Protein AF-A0A813TMD8-F1 (afdb_monomer_lite)

pLDDT: mean 77.76, std 17.11, range [33.66, 97.56]

Organism: NCBI:txid1234261

Secondary structure (DSSP, 8-state):
-HHHHHHHHHHHHHHHHHS-GGG--SS-HHHHHHHHTT-HHHHHHHHHHHHHHHHHHHHHHHHHHHHHHHHHHHTT-S-GGGTTT---S--S--SS-----STTTTTTT-----HHHHHHHHHHHHHHHHHS-HHHHHHHHHHHHHHHHHHHHHHHHHHHHHHHHHHHHHHHHHHHHHTT-

Radius of gyration: 27.78 Å; chains: 1; bounding box: 75×39×78 Å

InterPro domains:
  IPR002293 Amino acid/polyamine transporter I [PF13520] (1-157)

Sequence (181 aa):
MVISFILYVGFCVALLGIVPYNQLNVFDPLSVATEKRGMKWLQITVHLAAIAGLTSVILINLMAQPRILYTMANDGLIPEIFAKIYEEKNDDKKDREGGKNEDEEKKRTGRRTPHVATIFTGVICAIAAGLLSLDFLSELASLETLFPYLFVHFARLASVYICQKQYDSALGNYEQAIDLY

Foldseek 3Di:
DVVVVVVVVVVVVLLCVQDPPVQCPDPDSPLVSCVSVVNVVVVVVVVVVVVVVVVVVVVVVLVPVVVVVVVCVVVVNDPCPVVPPPPPDPPDDDPDDDDDPDPVVVVVPPVPPVVVVVVVVVVVVVVCVVPDDPVVVVVVVVVVVVVVVVVVVVVVVVVVVVVVVVVVVVVVVVVVVVVVD

Structure (mmCIF, N/CA/C/O backbone):
data_AF-A0A813TMD8-F1
#
_entry.id   AF-A0A813TMD8-F1
#
loop_
_atom_site.group_PDB
_atom_site.id
_atom_site.type_symbol
_atom_site.label_atom_id
_atom_site.label_alt_id
_atom_site.label_comp_id
_atom_site.label_asym_id
_atom_site.label_entity_id
_atom_site.label_seq_id
_atom_site.pdbx_PDB_ins_code
_atom_site.Cartn_x
_atom_site.Cartn_y
_atom_site.Cartn_z
_atom_site.occupancy
_atom_site.B_iso_or_equiv
_atom_site.auth_seq_id
_atom_site.auth_comp_id
_atom_site.auth_asym_id
_atom_site.auth_atom_id
_atom_site.pdbx_PDB_model_num
ATOM 1 N N . MET A 1 1 ? 5.263 9.195 5.788 1.00 88.94 1 MET A N 1
ATOM 2 C CA . MET A 1 1 ? 6.004 8.115 6.471 1.00 88.94 1 MET A CA 1
ATOM 3 C C . MET A 1 1 ? 6.266 8.445 7.936 1.00 88.94 1 MET A C 1
ATOM 5 O O . MET A 1 1 ? 5.618 7.826 8.760 1.00 88.94 1 MET A O 1
ATOM 9 N N . VAL A 1 2 ? 7.086 9.446 8.299 1.00 96.56 2 VAL A N 1
ATOM 10 C CA . VAL A 1 2 ? 7.333 9.759 9.732 1.00 96.56 2 VAL A CA 1
ATOM 11 C C . VAL A 1 2 ? 6.056 10.174 10.478 1.00 96.56 2 VAL A C 1
ATOM 13 O O . VAL A 1 2 ? 5.752 9.628 11.530 1.00 96.56 2 VAL A O 1
ATOM 16 N N . ILE A 1 3 ? 5.258 11.081 9.904 1.00 96.38 3 ILE A N 1
ATOM 17 C CA . ILE A 1 3 ? 4.002 11.546 10.524 1.00 96.38 3 ILE A CA 1
ATOM 18 C C . ILE A 1 3 ? 3.010 10.388 10.706 1.00 96.38 3 ILE A C 1
ATOM 20 O O . ILE A 1 3 ? 2.488 10.180 11.796 1.00 96.38 3 ILE A O 1
ATOM 24 N N . SER A 1 4 ? 2.786 9.598 9.652 1.00 93.31 4 SER A N 1
ATOM 25 C CA . SER A 1 4 ? 1.905 8.425 9.697 1.00 93.31 4 SER A CA 1
ATOM 26 C C . SER A 1 4 ? 2.406 7.356 10.673 1.00 93.31 4 SER A C 1
ATOM 28 O O . SER A 1 4 ? 1.594 6.706 11.316 1.00 93.31 4 SER A O 1
ATOM 30 N N . PHE A 1 5 ? 3.725 7.203 10.827 1.00 96.81 5 PHE A N 1
ATOM 31 C CA . PHE A 1 5 ? 4.329 6.287 11.793 1.00 96.81 5 PHE A CA 1
ATOM 32 C C . PHE A 1 5 ? 4.050 6.722 13.237 1.00 96.81 5 PHE A C 1
ATOM 34 O O . PHE A 1 5 ? 3.563 5.923 14.031 1.00 96.81 5 PHE A O 1
ATOM 41 N N . ILE A 1 6 ? 4.285 7.998 13.566 1.00 97.56 6 ILE A N 1
ATOM 42 C CA . ILE A 1 6 ? 4.006 8.541 14.905 1.00 97.56 6 ILE A CA 1
ATOM 43 C C . ILE A 1 6 ? 2.514 8.417 15.238 1.00 97.56 6 ILE A C 1
ATOM 45 O O . ILE A 1 6 ? 2.163 7.970 16.329 1.00 97.56 6 ILE A O 1
ATOM 49 N N . LEU A 1 7 ? 1.634 8.764 14.291 1.00 94.62 7 LEU A N 1
ATOM 50 C CA . LEU A 1 7 ? 0.186 8.626 14.466 1.00 94.62 7 LEU A CA 1
ATOM 51 C C . LEU A 1 7 ? -0.235 7.167 14.683 1.00 94.62 7 LEU A C 1
ATOM 53 O O . LEU A 1 7 ? -1.036 6.899 15.575 1.00 94.62 7 LEU A O 1
ATOM 57 N N . TYR A 1 8 ? 0.323 6.228 13.914 1.00 93.38 8 TYR A N 1
ATOM 58 C CA . TYR A 1 8 ? 0.038 4.800 14.058 1.00 93.38 8 TYR A CA 1
ATOM 59 C C . TYR A 1 8 ? 0.461 4.266 15.432 1.00 93.38 8 TYR A C 1
ATOM 61 O O . TYR A 1 8 ? -0.334 3.627 16.117 1.00 93.38 8 TYR A O 1
ATOM 69 N N . VAL A 1 9 ? 1.676 4.588 15.886 1.00 95.94 9 VAL A N 1
ATOM 70 C CA . VAL A 1 9 ? 2.164 4.177 17.213 1.00 95.94 9 VAL A CA 1
ATOM 71 C C . VAL A 1 9 ? 1.304 4.777 18.328 1.00 95.94 9 VAL A C 1
ATOM 73 O O . VAL A 1 9 ? 0.903 4.059 19.243 1.00 95.94 9 VAL A O 1
ATOM 76 N N . GLY A 1 10 ? 0.964 6.067 18.239 1.00 95.06 10 GLY A N 1
ATOM 77 C CA . GLY A 1 10 ? 0.082 6.722 19.208 1.00 95.06 10 GLY A CA 1
ATOM 78 C C . GLY A 1 10 ? -1.307 6.078 19.274 1.00 95.06 10 GLY A C 1
ATOM 79 O O . GLY A 1 10 ? -1.835 5.852 20.363 1.00 95.06 10 GLY A O 1
ATOM 80 N N . PHE A 1 11 ? -1.873 5.716 18.121 1.00 91.50 11 PHE A N 1
ATOM 81 C CA . PHE A 1 11 ? -3.150 5.010 18.034 1.00 91.50 11 PHE A CA 1
ATOM 82 C C . PHE A 1 11 ? -3.095 3.619 18.686 1.00 91.50 11 PHE A C 1
ATOM 84 O O . PHE A 1 11 ? -3.968 3.283 19.488 1.00 91.50 11 PHE A O 1
ATOM 91 N N . CYS A 1 12 ? -2.042 2.840 18.423 1.00 90.44 12 CYS A N 1
ATOM 92 C CA . CYS A 1 12 ? -1.839 1.534 19.054 1.00 90.44 12 CYS A CA 1
ATOM 93 C C . CYS A 1 12 ? -1.735 1.644 20.581 1.00 90.44 12 CYS A C 1
ATOM 95 O O . CYS A 1 12 ? -2.381 0.882 21.294 1.00 90.44 12 CYS A O 1
ATOM 97 N N . VAL A 1 13 ? -0.984 2.620 21.103 1.00 92.69 13 VAL A N 1
ATOM 98 C CA . VAL A 1 13 ? -0.874 2.845 22.556 1.00 92.69 13 VAL A CA 1
ATOM 99 C C . VAL A 1 13 ? -2.233 3.188 23.171 1.00 92.69 13 VAL A C 1
ATOM 101 O O . VAL A 1 13 ? -2.580 2.654 24.224 1.00 92.69 13 VAL A O 1
ATOM 104 N N . ALA A 1 14 ? -3.032 4.029 22.510 1.00 88.81 14 ALA A N 1
ATOM 105 C CA . ALA A 1 14 ? -4.369 4.375 22.985 1.00 88.81 14 ALA A CA 1
ATOM 106 C C . ALA A 1 14 ? -5.308 3.156 23.032 1.00 88.81 14 ALA A C 1
ATOM 108 O O . ALA A 1 14 ? -6.029 2.980 24.014 1.00 88.81 14 ALA A O 1
ATOM 109 N N . LEU A 1 15 ? -5.276 2.295 22.009 1.00 86.81 15 LEU A N 1
ATOM 110 C CA . LEU A 1 15 ? -6.065 1.061 21.968 1.00 86.81 15 LEU A CA 1
ATOM 111 C C . LEU A 1 15 ? -5.654 0.066 23.060 1.00 86.81 15 LEU A C 1
ATOM 113 O O . LEU A 1 15 ? -6.504 -0.440 23.795 1.00 86.81 15 LEU A O 1
ATOM 117 N N . LEU A 1 16 ? -4.351 -0.175 23.201 1.00 89.00 16 LEU A N 1
ATOM 118 C CA . LEU A 1 16 ? -3.796 -1.116 24.176 1.00 89.00 16 LEU A CA 1
ATOM 119 C C . LEU A 1 16 ? -3.970 -0.639 25.621 1.00 89.00 16 LEU A C 1
ATOM 121 O O . LEU A 1 16 ? -4.113 -1.455 26.528 1.00 89.00 16 LEU A O 1
ATOM 125 N N . GLY A 1 17 ? -4.015 0.676 25.841 1.00 86.69 17 GLY A N 1
ATOM 126 C CA . GLY A 1 17 ? -4.348 1.251 27.142 1.00 86.69 17 GLY A CA 1
ATOM 127 C C . GLY A 1 17 ? -5.803 1.015 27.570 1.00 86.69 17 GLY A C 1
ATOM 128 O O . GLY A 1 17 ? -6.100 1.100 28.759 1.00 86.69 17 GLY A O 1
ATOM 129 N N . ILE A 1 18 ? -6.714 0.724 26.631 1.00 83.69 18 ILE A N 1
ATOM 130 C CA . ILE A 1 18 ? -8.155 0.562 26.896 1.00 83.69 18 ILE A CA 1
ATOM 131 C C . ILE A 1 18 ? -8.571 -0.916 26.926 1.00 83.69 18 ILE A C 1
ATOM 133 O O . ILE A 1 18 ? -9.465 -1.284 27.692 1.00 83.69 18 ILE A O 1
ATOM 137 N N . VAL A 1 19 ? -7.948 -1.783 26.122 1.00 82.25 19 VAL A N 1
ATOM 138 C CA . VAL A 1 19 ? -8.353 -3.193 25.998 1.00 82.25 19 VAL A CA 1
ATOM 139 C C . VAL A 1 19 ? -7.157 -4.133 26.155 1.00 82.25 19 VAL A C 1
ATOM 141 O O . VAL A 1 19 ? -6.176 -3.991 25.428 1.00 82.25 19 VAL A O 1
ATOM 144 N N . PRO A 1 20 ? -7.234 -5.140 27.051 1.00 81.94 20 PRO A N 1
ATOM 145 C CA . PRO A 1 20 ? -6.185 -6.146 27.177 1.00 81.94 20 PRO A CA 1
ATOM 146 C C . PRO A 1 20 ? -6.085 -7.010 25.910 1.00 81.94 20 PRO A C 1
ATOM 148 O O . PRO A 1 20 ? -7.105 -7.388 25.329 1.00 81.94 20 PRO A O 1
ATOM 151 N N . TYR A 1 21 ? -4.857 -7.390 25.543 1.00 78.81 21 TYR A N 1
ATOM 152 C CA . TYR A 1 21 ? -4.506 -8.111 24.307 1.00 78.81 21 TYR A CA 1
ATOM 153 C C . TYR A 1 21 ? -5.366 -9.353 24.008 1.00 78.81 21 TYR A C 1
ATOM 155 O O . TYR A 1 21 ? -5.667 -9.624 22.850 1.00 78.81 21 TYR A O 1
ATOM 163 N N . ASN A 1 22 ? -5.833 -10.071 25.035 1.00 80.56 22 ASN A N 1
ATOM 164 C CA . ASN A 1 22 ? -6.655 -11.278 24.867 1.00 80.56 22 ASN A CA 1
ATOM 165 C C . ASN A 1 22 ? -8.035 -11.028 24.235 1.00 80.56 22 ASN A C 1
ATOM 167 O O . ASN A 1 22 ? -8.677 -11.977 23.802 1.00 80.56 22 ASN A O 1
ATOM 171 N N . GLN A 1 23 ? -8.515 -9.782 24.200 1.00 76.81 23 GLN A N 1
ATOM 172 C CA . GLN A 1 23 ? -9.833 -9.438 23.646 1.00 76.81 23 GLN A CA 1
ATOM 173 C C . GLN A 1 23 ? -9.744 -8.634 22.342 1.00 76.81 23 GLN A C 1
ATOM 175 O O . GLN A 1 23 ? -10.764 -8.182 21.833 1.00 76.81 23 GLN A O 1
ATOM 180 N N . LEU A 1 24 ? -8.532 -8.456 21.807 1.00 76.94 24 LEU A N 1
ATOM 181 C CA . LEU A 1 24 ? -8.276 -7.717 20.570 1.00 76.94 24 LEU A CA 1
ATOM 182 C C . LEU A 1 24 ? -8.334 -8.592 19.313 1.00 76.94 24 LEU A C 1
ATOM 184 O O . LEU A 1 24 ? -8.319 -8.052 18.212 1.00 76.94 24 LEU A O 1
ATOM 188 N N . ASN A 1 25 ? -8.414 -9.919 19.464 1.00 81.88 25 ASN A N 1
ATOM 189 C CA . ASN A 1 25 ? -8.493 -10.862 18.348 1.00 81.88 25 ASN A CA 1
ATOM 190 C C . ASN A 1 25 ? -9.916 -10.942 17.767 1.00 81.88 25 ASN A C 1
ATOM 192 O O . ASN A 1 25 ? -10.569 -11.984 17.800 1.00 81.88 25 ASN A O 1
ATOM 196 N N . VAL A 1 26 ? -10.422 -9.802 17.307 1.00 83.81 26 VAL A N 1
ATOM 197 C CA . VAL A 1 26 ? -11.736 -9.645 16.682 1.00 83.81 26 VAL A CA 1
ATOM 198 C C . VAL A 1 26 ? -11.600 -8.791 15.422 1.00 83.81 26 VAL A C 1
ATOM 200 O O . VAL A 1 26 ? -10.681 -7.984 15.316 1.00 83.81 26 VAL A O 1
ATOM 203 N N . PHE A 1 27 ? -12.533 -8.937 14.477 1.00 79.06 27 PHE A N 1
ATOM 204 C CA . PHE A 1 27 ? -12.509 -8.209 13.199 1.00 79.06 27 PHE A CA 1
ATOM 205 C C . PHE A 1 27 ? -12.541 -6.677 13.343 1.00 79.06 27 PHE A C 1
ATOM 207 O O . PHE A 1 27 ? -12.055 -5.975 12.462 1.00 79.06 27 PHE A O 1
ATOM 214 N N . ASP A 1 28 ? -13.088 -6.157 14.447 1.00 85.44 28 ASP A N 1
ATOM 215 C CA . ASP A 1 28 ? -13.098 -4.727 14.762 1.00 85.44 28 ASP A CA 1
ATOM 216 C C . ASP A 1 28 ? -12.682 -4.475 16.227 1.00 85.44 28 ASP A C 1
ATOM 218 O O . ASP A 1 28 ? -13.528 -4.388 17.128 1.00 85.44 28 ASP A O 1
ATOM 222 N N . PRO A 1 29 ? -11.369 -4.353 16.496 1.00 85.50 29 PRO A N 1
ATOM 223 C CA . PRO A 1 29 ? -10.860 -4.124 17.847 1.00 85.50 29 PRO A CA 1
ATOM 224 C C . PRO A 1 29 ? -11.202 -2.729 18.384 1.00 85.50 29 PRO A C 1
ATOM 226 O O . PRO A 1 29 ? -11.219 -2.509 19.597 1.00 85.50 29 PRO A O 1
ATOM 229 N N . LEU A 1 30 ? -11.480 -1.771 17.499 1.00 85.69 30 LEU A N 1
ATOM 230 C CA . LEU A 1 30 ? -11.726 -0.389 17.877 1.00 85.69 30 LEU A CA 1
ATOM 231 C C . LEU A 1 30 ? -13.150 -0.197 18.394 1.00 85.69 30 LEU A C 1
ATOM 233 O O . LEU A 1 30 ? -13.338 0.471 19.413 1.00 85.69 30 LEU A O 1
ATOM 237 N N . SER A 1 31 ? -14.139 -0.838 17.767 1.00 84.88 31 SER A N 1
ATOM 238 C CA . SER A 1 31 ? -15.502 -0.877 18.303 1.00 84.88 31 SER A CA 1
ATOM 239 C C . SER A 1 31 ? -15.522 -1.470 19.714 1.00 84.88 31 SER A C 1
ATOM 241 O O . SER A 1 31 ? -16.017 -0.819 20.636 1.00 84.88 31 SER A O 1
ATOM 243 N N . VAL A 1 32 ? -14.870 -2.622 19.924 1.00 84.62 32 VAL A N 1
ATOM 244 C CA . VAL A 1 32 ? -14.769 -3.275 21.246 1.00 84.62 32 VAL A CA 1
ATOM 245 C C . VAL A 1 32 ? -14.078 -2.373 22.278 1.00 84.62 32 VAL A C 1
ATOM 247 O O . VAL A 1 32 ? -14.502 -2.307 23.436 1.00 84.62 32 VAL A O 1
ATOM 250 N N . ALA A 1 33 ? -13.047 -1.624 21.874 1.00 84.75 33 ALA A N 1
ATOM 251 C CA . ALA A 1 33 ? -12.377 -0.665 22.750 1.00 84.75 33 ALA A CA 1
ATOM 252 C C . ALA A 1 33 ? -13.278 0.496 23.175 1.00 84.75 33 ALA A C 1
ATOM 254 O O . ALA A 1 33 ? -13.295 0.882 24.346 1.00 84.75 33 ALA A O 1
ATOM 255 N N . THR A 1 34 ? -14.057 1.043 22.244 1.00 81.50 34 THR A N 1
ATOM 256 C CA . THR A 1 34 ? -14.973 2.151 22.543 1.00 81.50 34 THR A CA 1
ATOM 257 C C . THR A 1 34 ? -16.205 1.716 23.340 1.00 81.50 34 THR A C 1
ATOM 259 O O . THR A 1 34 ? -16.676 2.478 24.189 1.00 81.50 34 THR A O 1
ATOM 262 N N . GLU A 1 35 ? -16.682 0.483 23.143 1.00 80.69 35 GLU A N 1
ATOM 263 C CA . GLU A 1 35 ? -17.824 -0.087 23.862 1.00 80.69 35 GLU A CA 1
ATOM 264 C C . GLU A 1 35 ? -17.513 -0.302 25.346 1.00 80.69 35 GLU A C 1
ATOM 266 O O . GLU A 1 35 ? -18.294 0.113 26.203 1.00 80.69 35 GLU A O 1
ATOM 271 N N . LYS A 1 36 ? -16.318 -0.814 25.673 1.00 77.62 36 LYS A N 1
ATOM 272 C CA . LYS A 1 36 ? -15.856 -0.941 27.068 1.00 77.62 36 LYS A CA 1
ATOM 273 C C . LYS A 1 36 ? -15.794 0.383 27.825 1.00 77.62 36 LYS A C 1
ATOM 275 O O . LYS A 1 36 ? -15.879 0.395 29.050 1.00 77.62 36 LYS A O 1
ATOM 280 N N . ARG A 1 37 ? -15.639 1.496 27.106 1.00 75.00 37 ARG A N 1
ATOM 281 C CA . ARG A 1 37 ? -15.603 2.851 27.668 1.00 75.00 37 ARG A CA 1
ATOM 282 C C . ARG A 1 37 ? -16.982 3.527 27.693 1.00 75.00 37 ARG A C 1
ATOM 284 O O . ARG A 1 37 ? -17.107 4.614 28.247 1.00 75.00 37 ARG A O 1
ATOM 291 N N . GLY A 1 38 ? -18.012 2.912 27.103 1.00 74.88 38 GLY A N 1
ATOM 292 C CA . GLY A 1 38 ? -19.389 3.421 27.085 1.00 74.88 38 GLY A CA 1
ATOM 293 C C . GLY A 1 38 ? -19.640 4.612 26.148 1.00 74.88 38 GLY A C 1
ATOM 294 O O . GLY A 1 38 ? -20.692 5.243 26.226 1.00 74.88 38 GLY A O 1
ATOM 295 N N . MET A 1 39 ? -18.706 4.948 25.251 1.00 73.56 39 MET A N 1
ATOM 296 C CA . MET A 1 39 ? -18.766 6.168 24.429 1.00 73.56 39 MET A CA 1
ATOM 297 C C . MET A 1 39 ? -19.212 5.882 22.986 1.00 73.56 39 MET A C 1
ATOM 299 O O . MET A 1 39 ? -18.414 5.934 22.050 1.00 73.56 39 MET A O 1
ATOM 303 N N . LYS A 1 40 ? -20.517 5.648 22.785 1.00 76.44 40 LYS A N 1
ATOM 304 C CA . LYS A 1 40 ? -21.109 5.336 21.463 1.00 76.44 40 LYS A CA 1
ATOM 305 C C . LYS A 1 40 ? -20.897 6.420 20.393 1.00 76.44 40 LYS A C 1
ATOM 307 O O . LYS A 1 40 ? -20.795 6.108 19.212 1.00 76.44 40 LYS A O 1
ATOM 312 N N . TRP A 1 41 ? -20.798 7.693 20.783 1.00 84.00 41 TRP A N 1
ATOM 313 C CA . TRP A 1 41 ? -20.585 8.795 19.828 1.00 84.00 41 TRP A CA 1
ATOM 314 C C . TRP A 1 41 ? -19.219 8.721 19.123 1.00 84.00 41 TRP A C 1
ATOM 316 O O . TRP A 1 41 ? -19.095 9.057 17.942 1.00 84.00 41 TRP A O 1
ATOM 326 N N . LEU A 1 42 ? -18.201 8.218 19.828 1.00 82.81 42 LEU A N 1
ATOM 327 C CA . LEU A 1 42 ? -16.860 8.051 19.273 1.00 82.81 42 LEU A CA 1
ATOM 328 C C . LEU A 1 42 ? -16.832 6.918 18.237 1.00 82.81 42 LEU A C 1
ATOM 330 O O . LEU A 1 42 ? -16.243 7.081 17.172 1.00 82.81 42 LEU A O 1
ATOM 334 N N . GLN A 1 43 ? -17.538 5.817 18.509 1.00 84.44 43 GLN A N 1
ATOM 335 C CA . GLN A 1 43 ? -17.658 4.673 17.600 1.00 84.44 43 GLN A CA 1
ATOM 336 C C . GLN A 1 43 ? -18.232 5.081 16.234 1.00 84.44 43 GLN A C 1
ATOM 338 O O . GLN A 1 43 ? -17.676 4.713 15.201 1.00 84.44 43 GLN A O 1
ATOM 343 N N . ILE A 1 44 ? -19.299 5.891 16.224 1.00 87.06 44 ILE A N 1
ATOM 344 C CA . ILE A 1 44 ? -19.952 6.359 14.988 1.00 87.06 44 ILE A CA 1
ATOM 345 C C . ILE A 1 44 ? -18.999 7.232 14.165 1.00 87.06 44 ILE A C 1
ATOM 347 O O . ILE A 1 44 ? -18.844 7.018 12.963 1.00 87.06 44 ILE A O 1
ATOM 351 N N . THR A 1 45 ? -18.334 8.194 14.813 1.00 89.12 45 THR A N 1
ATOM 352 C CA . THR A 1 45 ? -17.397 9.103 14.135 1.00 89.12 45 THR A CA 1
ATOM 353 C C . THR A 1 45 ? -16.250 8.335 13.483 1.00 89.12 45 THR A C 1
ATOM 355 O O . THR A 1 45 ? -15.887 8.616 12.341 1.00 89.12 45 THR A O 1
ATOM 358 N N . VAL A 1 46 ? -15.699 7.332 14.174 1.00 88.81 46 VAL A N 1
ATOM 359 C CA . VAL A 1 46 ? -14.576 6.567 13.630 1.00 88.81 46 VAL A CA 1
ATOM 360 C C . VAL A 1 46 ? -15.005 5.593 12.533 1.00 88.81 46 VAL A C 1
ATOM 362 O O . VAL A 1 46 ? -14.299 5.480 11.537 1.00 88.81 46 VAL A O 1
ATOM 365 N N . HIS A 1 47 ? -16.172 4.953 12.638 1.00 88.62 47 HIS A N 1
ATOM 366 C CA . HIS A 1 47 ? -16.699 4.124 11.546 1.00 88.62 47 HIS A CA 1
ATOM 367 C C . HIS A 1 47 ? -16.914 4.932 10.262 1.00 88.62 47 HIS A C 1
ATOM 369 O O . HIS A 1 47 ? -16.547 4.487 9.174 1.00 88.62 47 HIS A O 1
ATOM 375 N N . LEU A 1 48 ? -17.461 6.146 10.388 1.00 92.62 48 LEU A N 1
ATOM 376 C CA . LEU A 1 48 ? -17.643 7.044 9.250 1.00 92.62 48 LEU A CA 1
ATOM 377 C C . LEU A 1 48 ? -16.294 7.428 8.623 1.00 92.62 48 LEU A C 1
ATOM 379 O O . LEU A 1 48 ? -16.150 7.409 7.400 1.00 92.62 48 LEU A O 1
ATOM 383 N N . ALA A 1 49 ? -15.294 7.717 9.459 1.00 91.75 49 ALA A N 1
ATOM 384 C CA . ALA A 1 49 ? -13.938 8.012 9.010 1.00 91.75 49 ALA A CA 1
ATOM 385 C C . ALA A 1 49 ? -13.269 6.804 8.331 1.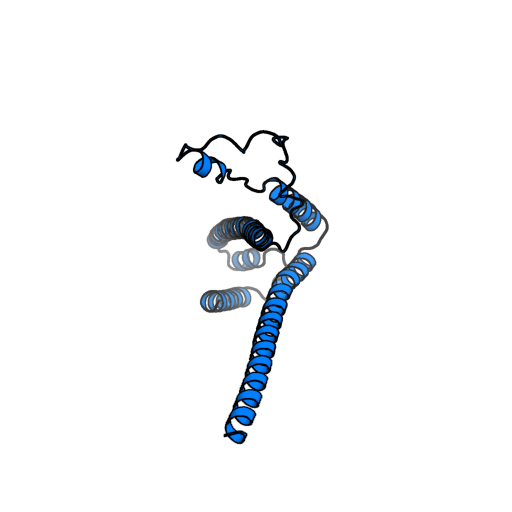00 91.75 49 ALA A C 1
ATOM 387 O O . ALA A 1 49 ? -12.599 6.976 7.314 1.00 91.75 49 ALA A O 1
ATOM 388 N N . ALA A 1 50 ? -13.477 5.590 8.848 1.00 91.56 50 ALA A N 1
ATOM 389 C CA . ALA A 1 50 ? -12.943 4.363 8.271 1.00 91.56 50 ALA A CA 1
ATOM 390 C C . ALA A 1 50 ? -13.513 4.111 6.869 1.00 91.56 50 ALA A C 1
ATOM 392 O O . ALA A 1 50 ? -12.748 3.912 5.931 1.00 91.56 50 ALA A O 1
ATOM 393 N N . ILE A 1 51 ? -14.835 4.204 6.686 1.00 94.06 51 ILE A N 1
ATOM 394 C CA . ILE A 1 51 ? -15.470 4.011 5.371 1.00 94.06 51 ILE A CA 1
ATOM 395 C C . ILE A 1 51 ? -14.998 5.079 4.376 1.00 94.06 51 ILE A C 1
ATOM 397 O O . ILE A 1 51 ? -14.634 4.749 3.244 1.00 94.06 51 ILE A O 1
ATOM 401 N N . ALA A 1 52 ? -14.949 6.349 4.791 1.00 94.94 52 ALA A N 1
ATOM 402 C CA . ALA A 1 52 ? -14.468 7.439 3.944 1.00 94.94 52 ALA A CA 1
ATOM 403 C C . ALA A 1 52 ? -12.987 7.260 3.551 1.00 94.94 52 ALA A C 1
ATOM 405 O O . ALA A 1 52 ? -12.624 7.430 2.385 1.00 94.94 52 ALA A O 1
ATOM 406 N N . GLY A 1 53 ? -12.140 6.868 4.507 1.00 94.38 53 GLY A N 1
ATOM 407 C CA . GLY A 1 53 ? -10.715 6.626 4.292 1.00 94.38 53 GLY A CA 1
ATOM 408 C C . GLY A 1 53 ? -10.453 5.431 3.379 1.00 94.38 53 GLY A C 1
ATOM 409 O O . GLY A 1 53 ? -9.737 5.566 2.389 1.00 94.38 53 GLY A O 1
ATOM 410 N N . LEU A 1 54 ? -11.078 4.285 3.658 1.00 93.06 54 LEU A N 1
ATOM 411 C CA . LEU A 1 54 ? -10.934 3.069 2.853 1.00 93.06 54 LEU A CA 1
ATOM 412 C C . LEU A 1 54 ? -11.424 3.285 1.418 1.00 93.06 54 LEU A C 1
ATOM 414 O O . LEU A 1 54 ? -10.744 2.884 0.478 1.00 93.06 54 LEU A O 1
ATOM 418 N N . THR A 1 55 ? -12.544 3.991 1.236 1.00 95.38 55 THR A N 1
ATOM 419 C CA . THR A 1 55 ? -13.054 4.338 -0.100 1.00 95.38 55 THR A CA 1
ATOM 420 C C . THR A 1 55 ? -12.030 5.162 -0.880 1.00 95.38 55 THR A C 1
ATOM 422 O O . THR A 1 55 ? -11.709 4.830 -2.019 1.00 95.38 55 THR A O 1
ATOM 425 N N . SER A 1 56 ? -11.463 6.199 -0.259 1.00 96.19 56 SER A N 1
ATOM 426 C CA . SER A 1 56 ? -10.437 7.038 -0.890 1.00 96.19 56 SER A CA 1
ATOM 427 C C . SER A 1 56 ? -9.194 6.234 -1.286 1.00 96.19 56 SER A C 1
ATOM 429 O O . SER A 1 56 ? -8.714 6.343 -2.415 1.00 96.19 56 SER A O 1
ATOM 431 N N . VAL A 1 57 ? -8.711 5.363 -0.396 1.00 92.31 57 VAL A N 1
ATOM 432 C CA . VAL A 1 57 ? -7.546 4.506 -0.662 1.00 92.31 57 VAL A CA 1
ATOM 433 C C . VAL A 1 57 ? -7.807 3.559 -1.837 1.00 92.31 57 VAL A C 1
ATOM 435 O O . VAL A 1 57 ? -6.953 3.433 -2.714 1.00 92.31 57 VAL A O 1
ATOM 438 N N . ILE A 1 58 ? -8.995 2.949 -1.915 1.00 90.38 58 ILE A N 1
ATOM 439 C CA . ILE A 1 58 ? -9.375 2.081 -3.041 1.00 90.38 58 ILE A CA 1
ATOM 440 C C . ILE A 1 58 ? -9.390 2.868 -4.358 1.00 90.38 58 ILE A C 1
ATOM 442 O O . ILE A 1 58 ? -8.842 2.392 -5.353 1.00 90.38 58 ILE A O 1
ATOM 446 N N . LEU A 1 59 ? -9.961 4.080 -4.377 1.00 89.06 59 LEU A N 1
ATOM 447 C CA . LEU A 1 59 ? -9.972 4.932 -5.574 1.00 89.06 59 LEU A CA 1
ATOM 448 C C . LEU A 1 59 ? -8.552 5.284 -6.036 1.00 89.06 59 LEU A C 1
ATOM 450 O O . LEU A 1 59 ? -8.253 5.203 -7.228 1.00 89.06 59 LEU A O 1
ATOM 454 N N . ILE A 1 60 ? -7.669 5.648 -5.104 1.00 89.12 60 ILE A N 1
ATOM 455 C CA . ILE A 1 60 ? -6.274 5.990 -5.410 1.00 89.12 60 ILE A CA 1
ATOM 456 C C . ILE A 1 60 ? -5.533 4.772 -5.976 1.00 89.12 60 ILE A C 1
ATOM 458 O O . ILE A 1 60 ? -4.861 4.892 -7.003 1.00 89.12 60 ILE A O 1
ATOM 462 N N . ASN A 1 61 ? -5.702 3.596 -5.365 1.00 86.38 61 ASN A N 1
ATOM 463 C CA . ASN A 1 61 ? -5.094 2.353 -5.845 1.00 86.38 61 ASN A CA 1
ATOM 464 C C . ASN A 1 61 ? -5.590 1.988 -7.252 1.00 86.38 61 ASN A C 1
ATOM 466 O O . ASN A 1 61 ? -4.789 1.633 -8.119 1.00 86.38 61 ASN A O 1
ATOM 470 N N . LEU A 1 62 ? -6.889 2.159 -7.515 1.00 82.56 62 LEU A N 1
ATOM 471 C CA . LEU A 1 62 ? -7.486 1.885 -8.820 1.00 82.56 62 LEU A CA 1
ATOM 472 C C . LEU A 1 62 ? -6.957 2.819 -9.920 1.00 82.56 62 LEU A C 1
ATOM 474 O O . LEU A 1 62 ? -6.776 2.392 -11.059 1.00 82.56 62 LEU A O 1
ATOM 478 N N . MET A 1 63 ? -6.688 4.086 -9.597 1.00 81.31 63 MET A N 1
ATOM 479 C CA . MET A 1 63 ? -6.113 5.041 -10.550 1.00 81.31 63 MET A CA 1
ATOM 480 C C . MET A 1 63 ? -4.614 4.813 -10.803 1.00 81.31 63 MET A C 1
ATOM 482 O O . MET A 1 63 ? -4.127 5.125 -11.891 1.00 81.31 63 MET A O 1
ATOM 486 N N . ALA A 1 64 ? -3.875 4.277 -9.828 1.00 84.44 64 ALA A N 1
ATOM 487 C CA . ALA A 1 64 ? -2.428 4.082 -9.927 1.00 84.44 64 ALA A CA 1
ATOM 488 C C . ALA A 1 64 ? -2.036 2.915 -10.852 1.00 84.44 64 ALA A C 1
ATOM 490 O O . ALA A 1 64 ? -1.149 3.072 -11.695 1.00 84.44 64 ALA A O 1
ATOM 491 N N . GLN A 1 65 ? -2.723 1.773 -10.741 1.00 82.12 65 GLN A N 1
ATOM 492 C CA . GLN A 1 65 ? -2.431 0.550 -11.506 1.00 82.12 65 GLN A CA 1
ATOM 493 C C . GLN A 1 65 ? -2.366 0.751 -13.040 1.00 82.12 65 GLN A C 1
ATOM 495 O O . GLN A 1 65 ? -1.350 0.395 -13.644 1.00 82.12 65 GLN A O 1
ATOM 500 N N . PRO A 1 66 ? -3.367 1.360 -13.711 1.00 74.06 66 PRO A N 1
ATOM 501 C CA . PRO A 1 66 ? -3.340 1.525 -15.166 1.00 74.06 66 PRO A CA 1
ATOM 502 C C . PRO A 1 66 ? -2.310 2.556 -15.640 1.00 74.06 66 PRO A C 1
ATOM 504 O O . PRO A 1 66 ? -1.836 2.466 -16.771 1.00 74.06 66 PRO A O 1
ATOM 507 N N . ARG A 1 67 ? -1.940 3.531 -14.796 1.00 79.19 67 ARG A N 1
ATOM 508 C CA . ARG A 1 67 ? -0.950 4.555 -15.155 1.00 79.19 67 ARG A CA 1
ATOM 509 C C . ARG A 1 67 ? 0.433 3.940 -15.343 1.00 79.19 67 ARG A C 1
ATOM 511 O O . ARG A 1 67 ? 1.103 4.270 -16.315 1.00 79.19 67 ARG A O 1
ATOM 518 N N . ILE A 1 68 ? 0.820 3.041 -14.439 1.00 78.94 68 ILE A N 1
ATOM 519 C CA . ILE A 1 68 ? 2.113 2.348 -14.480 1.00 78.94 68 ILE A CA 1
ATOM 520 C C . ILE A 1 68 ? 2.175 1.416 -15.696 1.00 78.94 68 ILE A C 1
ATOM 522 O O . ILE A 1 68 ? 3.156 1.434 -16.435 1.00 78.94 68 ILE A O 1
ATOM 526 N N . LEU A 1 69 ? 1.100 0.665 -15.957 1.00 73.62 69 LEU A N 1
ATOM 527 C CA . LEU A 1 69 ? 1.011 -0.217 -17.122 1.00 73.62 69 LEU A CA 1
ATOM 528 C C . LEU A 1 69 ? 1.116 0.562 -18.441 1.00 73.62 69 LEU A C 1
ATOM 530 O O . LEU A 1 69 ? 1.794 0.122 -19.363 1.00 73.62 69 LEU A O 1
ATOM 534 N N . TYR A 1 70 ? 0.480 1.734 -18.523 1.00 73.06 70 TYR A N 1
ATOM 535 C CA . TYR A 1 70 ? 0.554 2.597 -19.700 1.00 73.06 70 TYR A CA 1
ATOM 536 C C . TYR A 1 70 ? 1.965 3.149 -19.926 1.00 73.06 70 TYR A C 1
ATOM 538 O O . TYR A 1 70 ? 2.448 3.129 -21.054 1.00 73.06 70 TYR A O 1
ATOM 546 N N . THR A 1 71 ? 2.647 3.604 -18.869 1.00 75.69 71 THR A N 1
ATOM 547 C CA . THR A 1 71 ? 4.040 4.057 -18.997 1.00 75.69 71 THR A CA 1
ATOM 548 C C . THR A 1 71 ? 4.964 2.907 -19.395 1.00 75.69 71 THR A C 1
ATOM 550 O O . THR A 1 71 ? 5.756 3.076 -20.308 1.00 75.69 71 THR A O 1
ATOM 553 N N . MET A 1 72 ? 4.779 1.706 -18.831 1.00 73.44 72 MET A N 1
ATOM 554 C CA . MET A 1 72 ? 5.548 0.510 -19.210 1.00 73.44 72 MET A CA 1
ATOM 555 C C . MET A 1 72 ? 5.279 0.049 -20.653 1.00 73.44 72 MET A C 1
ATOM 557 O O . MET A 1 72 ? 6.188 -0.436 -21.324 1.00 73.44 72 MET A O 1
ATOM 561 N N . ALA A 1 73 ? 4.046 0.203 -21.144 1.00 68.94 73 ALA A N 1
ATOM 562 C CA . ALA A 1 73 ? 3.697 -0.072 -22.538 1.00 68.94 73 ALA A CA 1
ATOM 563 C C . ALA A 1 73 ? 4.319 0.958 -23.494 1.00 68.94 73 ALA A C 1
ATOM 565 O O . ALA A 1 73 ? 4.790 0.594 -24.566 1.00 68.94 73 ALA A O 1
ATOM 566 N N . ASN A 1 74 ? 4.364 2.232 -23.095 1.00 68.38 74 ASN A N 1
ATOM 567 C CA . ASN A 1 74 ? 4.998 3.296 -23.873 1.00 68.38 74 ASN A CA 1
ATOM 568 C C . ASN A 1 74 ? 6.536 3.197 -23.875 1.00 68.38 74 ASN A C 1
ATOM 570 O O . ASN A 1 74 ? 7.168 3.633 -24.832 1.00 68.38 74 ASN A O 1
ATOM 574 N N . ASP A 1 75 ? 7.122 2.581 -22.845 1.00 75.56 75 ASP A N 1
ATOM 575 C CA . ASP A 1 75 ? 8.550 2.245 -22.774 1.00 75.56 75 ASP A CA 1
ATOM 576 C C . ASP A 1 75 ? 8.910 0.990 -23.608 1.00 75.56 75 ASP A C 1
ATOM 578 O O . ASP A 1 75 ? 10.070 0.582 -23.649 1.00 75.56 75 ASP A O 1
ATOM 582 N N . GLY A 1 76 ? 7.933 0.363 -24.285 1.00 68.81 76 GLY A N 1
ATOM 583 C CA . GLY A 1 76 ? 8.140 -0.775 -25.192 1.00 68.81 76 GLY A CA 1
ATOM 584 C C . GLY A 1 76 ? 8.392 -2.124 -24.504 1.00 68.81 76 GLY A C 1
ATOM 585 O O . GLY A 1 76 ? 8.780 -3.085 -25.165 1.00 68.81 76 GLY A O 1
ATOM 586 N N . LEU A 1 77 ? 8.177 -2.220 -23.184 1.00 62.41 77 LEU A N 1
ATOM 587 C CA . LEU A 1 77 ? 8.501 -3.403 -22.370 1.00 62.41 77 LEU A CA 1
ATOM 588 C C . LEU A 1 77 ? 7.437 -4.517 -22.436 1.00 62.41 77 LEU A C 1
ATOM 590 O O . LEU A 1 77 ? 7.700 -5.660 -22.065 1.00 62.41 77 LEU A O 1
ATOM 594 N N . ILE A 1 78 ? 6.226 -4.185 -22.886 1.00 64.69 78 ILE A N 1
ATOM 595 C CA . ILE A 1 78 ? 5.080 -5.092 -23.010 1.00 64.69 78 ILE A CA 1
ATOM 596 C C . ILE A 1 78 ? 4.727 -5.148 -24.504 1.00 64.69 78 ILE A C 1
ATOM 598 O O . ILE A 1 78 ? 4.538 -4.084 -25.093 1.00 64.69 78 ILE A O 1
ATOM 602 N N . PRO A 1 79 ? 4.669 -6.334 -25.146 1.00 50.56 79 PRO A N 1
ATOM 603 C CA . PRO A 1 79 ? 4.520 -6.437 -26.596 1.00 50.56 79 PRO A CA 1
ATOM 604 C C . PRO A 1 79 ? 3.267 -5.702 -27.096 1.00 50.56 79 PRO A C 1
ATOM 606 O O . PRO A 1 79 ? 2.191 -5.829 -26.508 1.00 50.56 79 PRO A O 1
ATOM 609 N N . GLU A 1 80 ? 3.402 -4.985 -28.218 1.00 51.97 80 GLU A N 1
ATOM 610 C CA . GLU A 1 80 ? 2.381 -4.194 -28.941 1.00 51.97 80 GLU A CA 1
ATOM 611 C C . GLU A 1 80 ? 1.129 -4.982 -29.400 1.00 51.97 80 GLU A C 1
ATOM 613 O O . GLU A 1 80 ? 0.339 -4.516 -30.221 1.00 51.97 80 GLU A O 1
ATOM 618 N N . ILE A 1 81 ? 0.875 -6.176 -28.870 1.00 53.53 81 ILE A N 1
ATOM 619 C CA . ILE A 1 81 ? -0.261 -7.028 -29.246 1.00 53.53 81 ILE A CA 1
ATOM 620 C C . ILE A 1 81 ? -1.606 -6.362 -28.872 1.00 53.53 81 ILE A C 1
ATOM 622 O O . ILE A 1 81 ? -2.637 -6.690 -29.449 1.00 53.53 81 ILE A O 1
ATOM 626 N N . PHE A 1 82 ? -1.604 -5.343 -28.001 1.00 46.72 82 PHE A N 1
ATOM 627 C CA . PHE A 1 82 ? -2.765 -4.469 -27.762 1.00 46.72 82 PHE A CA 1
ATOM 628 C C . PHE A 1 82 ? -2.756 -3.141 -28.544 1.00 46.72 82 PHE A C 1
ATOM 630 O O . PHE A 1 82 ? -3.790 -2.474 -28.597 1.00 46.72 82 PHE A O 1
ATOM 637 N N . ALA A 1 83 ? -1.649 -2.754 -29.192 1.00 47.19 83 ALA A N 1
ATOM 638 C CA . ALA A 1 83 ? -1.656 -1.656 -30.167 1.00 47.19 83 ALA A CA 1
ATOM 639 C C . ALA A 1 83 ? -2.324 -2.101 -31.483 1.00 47.19 83 ALA A C 1
ATOM 641 O O . ALA A 1 83 ? -2.975 -1.305 -32.161 1.00 47.19 83 ALA A O 1
ATOM 642 N N . LYS A 1 84 ? -2.262 -3.404 -31.789 1.00 46.12 84 LYS A N 1
ATOM 643 C CA . LYS A 1 84 ? -2.813 -4.020 -33.002 1.00 46.12 84 LYS A CA 1
ATOM 644 C C . LYS A 1 84 ? -4.237 -4.585 -32.841 1.00 46.12 84 LYS A C 1
ATOM 646 O O . LYS A 1 84 ? -4.534 -5.674 -33.313 1.00 46.12 84 LYS A O 1
ATOM 651 N N . ILE A 1 85 ? -5.148 -3.853 -32.189 1.00 46.62 85 ILE A N 1
ATOM 652 C CA . ILE A 1 85 ? -6.609 -4.122 -32.286 1.00 46.62 85 ILE A CA 1
ATOM 653 C C . ILE A 1 85 ? -7.338 -3.011 -33.076 1.00 46.62 85 ILE A C 1
ATOM 655 O O . ILE A 1 85 ? -8.543 -3.061 -33.279 1.00 46.62 85 ILE A O 1
ATOM 659 N N . TYR A 1 86 ? -6.601 -2.035 -33.618 1.00 46.28 86 TYR A N 1
ATOM 660 C CA . TYR A 1 86 ? -7.113 -1.104 -34.632 1.00 46.28 86 TYR A CA 1
ATOM 661 C C . TYR A 1 86 ? -6.201 -1.067 -35.864 1.00 46.28 86 TYR A C 1
ATOM 663 O O . TYR A 1 86 ? -5.856 0.001 -36.355 1.00 46.28 86 TYR A O 1
ATOM 671 N N . GLU A 1 87 ? -5.856 -2.231 -36.415 1.00 46.81 87 GLU A N 1
ATOM 672 C CA . GLU A 1 87 ? -5.736 -2.317 -37.877 1.00 46.81 87 GLU A CA 1
ATOM 673 C C . GLU A 1 87 ? -7.156 -2.453 -38.442 1.00 46.81 87 GLU A C 1
ATOM 675 O O . GLU A 1 87 ? -7.576 -3.496 -38.939 1.00 46.81 87 GLU A O 1
ATOM 680 N N . GLU A 1 88 ? -7.944 -1.381 -38.336 1.00 51.28 88 GLU A N 1
ATOM 681 C CA . GLU A 1 88 ? -9.062 -1.229 -39.256 1.00 51.28 88 GLU A CA 1
ATOM 682 C C . GLU A 1 88 ? -8.475 -0.720 -40.568 1.00 51.28 88 GLU A C 1
ATOM 684 O O . GLU A 1 88 ? -8.261 0.481 -40.749 1.00 51.28 88 GLU A O 1
ATOM 689 N N . LYS A 1 89 ? -8.132 -1.698 -41.420 1.00 48.34 89 LYS A N 1
ATOM 690 C CA . LYS A 1 89 ? -8.012 -1.610 -42.881 1.00 48.34 89 LYS A CA 1
ATOM 691 C C . LYS A 1 89 ? -8.007 -0.175 -43.405 1.00 48.34 89 LYS A C 1
ATOM 693 O O . LYS A 1 89 ? -9.051 0.340 -43.784 1.00 48.34 89 LYS A O 1
ATOM 698 N N . ASN A 1 90 ? -6.843 0.450 -43.479 1.00 45.56 90 ASN A N 1
ATOM 699 C CA . ASN A 1 90 ? -6.644 1.609 -44.348 1.00 45.56 90 ASN A CA 1
ATOM 700 C C . ASN A 1 90 ? -5.227 1.547 -44.914 1.00 45.56 90 ASN A C 1
ATOM 702 O O . ASN A 1 90 ? -4.426 2.458 -44.748 1.00 45.56 90 ASN A O 1
ATOM 706 N N . ASP A 1 91 ? -4.947 0.424 -45.567 1.00 55.88 91 ASP A N 1
ATOM 707 C CA . ASP A 1 91 ? -3.671 0.090 -46.197 1.00 55.88 91 ASP A CA 1
ATOM 708 C C . ASP A 1 91 ? -3.559 0.646 -47.632 1.00 55.88 91 ASP A C 1
ATOM 710 O O . ASP A 1 91 ? -2.904 0.047 -48.469 1.00 55.88 91 ASP A O 1
ATOM 714 N N . ASP A 1 92 ? -4.221 1.766 -47.966 1.00 52.19 92 ASP A N 1
ATOM 715 C CA . ASP A 1 92 ? -4.224 2.236 -49.369 1.00 52.19 92 ASP A CA 1
ATOM 716 C C . ASP A 1 92 ? -4.291 3.755 -49.615 1.00 52.19 92 ASP A C 1
ATOM 718 O O . ASP A 1 92 ? -4.263 4.190 -50.766 1.00 52.19 92 ASP A O 1
ATOM 722 N N . LYS A 1 93 ? -4.362 4.621 -48.595 1.00 47.72 93 LYS A N 1
ATOM 723 C CA . LYS A 1 93 ? -4.401 6.080 -48.842 1.00 47.72 93 LYS A CA 1
ATOM 724 C C . LYS A 1 93 ? -3.745 6.903 -47.739 1.00 47.72 93 LYS A C 1
ATOM 726 O O . LYS A 1 93 ? -4.439 7.506 -46.925 1.00 47.72 93 LYS A O 1
ATOM 731 N N . LYS A 1 94 ? -2.415 7.018 -47.742 1.00 44.75 94 LYS A N 1
ATOM 732 C CA . LYS A 1 94 ? -1.757 8.140 -47.043 1.00 44.75 94 LYS A CA 1
ATOM 733 C C . LYS A 1 94 ? -0.500 8.677 -47.737 1.00 44.75 94 LYS A C 1
ATOM 735 O O . LYS A 1 94 ? 0.414 9.129 -47.066 1.00 44.75 94 LYS A O 1
ATOM 740 N N . ASP A 1 95 ? -0.512 8.733 -49.071 1.00 49.16 95 ASP A N 1
ATOM 741 C CA . ASP A 1 95 ? 0.563 9.387 -49.846 1.00 49.16 95 ASP A CA 1
ATOM 742 C C . ASP A 1 95 ? 0.149 10.724 -50.472 1.00 49.16 95 ASP A C 1
ATOM 744 O O . ASP A 1 95 ? 0.952 11.406 -51.106 1.00 49.16 95 ASP A O 1
ATOM 748 N N . ARG A 1 96 ? -1.110 11.140 -50.322 1.00 58.12 96 ARG A N 1
ATOM 749 C CA . ARG A 1 96 ? -1.583 12.420 -50.855 1.00 58.12 96 ARG A CA 1
ATOM 750 C C . ARG A 1 96 ? -2.630 13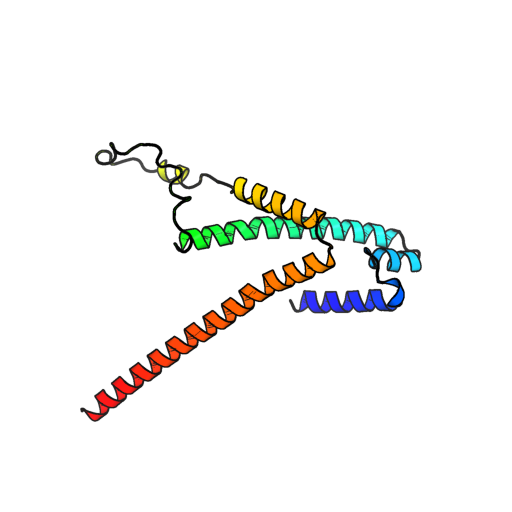.007 -49.937 1.00 58.12 96 ARG A C 1
ATOM 752 O O . ARG A 1 96 ? -3.799 12.709 -50.104 1.00 58.12 96 ARG A O 1
ATOM 759 N N . GLU A 1 97 ? -2.195 13.806 -48.975 1.00 45.78 97 GLU A N 1
ATOM 760 C CA . GLU A 1 97 ? -2.862 15.055 -48.597 1.00 45.78 97 GLU A CA 1
ATOM 761 C C . GLU A 1 97 ? -2.073 15.699 -47.459 1.00 45.78 97 GLU A C 1
ATOM 763 O O . GLU A 1 97 ? -2.125 15.294 -46.299 1.00 45.78 97 GLU A O 1
ATOM 768 N N . GLY A 1 98 ? -1.287 16.705 -47.837 1.00 42.91 98 GLY A N 1
ATOM 769 C CA . GLY A 1 98 ? -0.838 17.722 -46.908 1.00 42.91 98 GLY A CA 1
ATOM 770 C C . GLY A 1 98 ? -1.994 18.664 -46.579 1.00 42.91 98 GLY A C 1
ATOM 771 O O . GLY A 1 98 ? -2.792 19.010 -47.447 1.00 42.91 98 GLY A O 1
ATOM 772 N N . GLY A 1 99 ? -2.018 19.118 -45.328 1.00 38.75 99 GLY A N 1
ATOM 773 C CA . GLY A 1 99 ? -2.802 20.266 -44.888 1.00 38.75 99 GLY A CA 1
ATOM 774 C C . GLY A 1 99 ? -4.165 19.938 -44.283 1.00 38.75 99 GLY A C 1
ATOM 775 O O . GLY A 1 99 ? -5.181 20.031 -44.961 1.00 38.75 99 GLY A O 1
ATOM 776 N N . LYS A 1 100 ? -4.191 19.729 -42.962 1.00 33.66 100 LYS A N 1
ATOM 777 C CA . LYS A 1 100 ? -5.006 20.543 -42.046 1.00 33.66 100 LYS A CA 1
ATOM 778 C C . LYS A 1 100 ? -4.622 20.277 -40.595 1.00 33.66 100 LYS A C 1
ATOM 780 O O . LYS A 1 100 ? -4.762 19.179 -40.068 1.00 33.66 100 LYS A O 1
ATOM 785 N N . ASN A 1 101 ? -4.113 21.346 -39.998 1.00 48.88 101 ASN A N 1
ATOM 786 C CA . ASN A 1 101 ? -3.928 21.520 -38.573 1.00 48.88 101 ASN A CA 1
ATOM 787 C C . ASN A 1 101 ? -5.284 21.409 -37.850 1.00 48.88 101 ASN A C 1
ATOM 789 O O . ASN A 1 101 ? -6.319 21.725 -38.432 1.00 48.88 101 ASN A O 1
ATOM 793 N N . GLU A 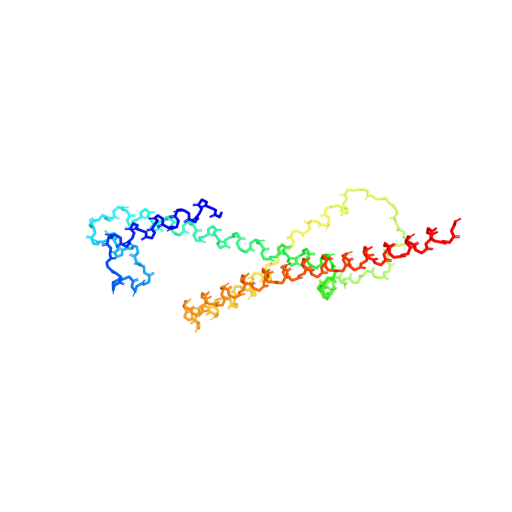1 102 ? -5.210 21.006 -36.581 1.00 46.75 102 GLU A N 1
ATOM 794 C CA . GLU A 1 102 ? -6.241 21.053 -35.523 1.00 46.75 102 GLU A CA 1
ATOM 795 C C . GLU A 1 102 ? -7.103 19.795 -35.284 1.00 46.75 102 GLU A C 1
ATOM 797 O O . GLU A 1 102 ? -7.462 19.543 -34.133 1.00 46.75 102 GLU A O 1
ATOM 802 N N . ASP A 1 103 ? -7.328 18.909 -36.263 1.00 39.94 103 ASP A N 1
ATOM 803 C CA . ASP A 1 103 ? -8.181 17.719 -36.037 1.00 39.94 103 ASP A CA 1
ATOM 804 C C . ASP A 1 103 ? -7.419 16.430 -35.645 1.00 39.94 103 ASP A C 1
ATOM 806 O O . ASP A 1 103 ? -7.994 15.525 -35.028 1.00 39.94 103 ASP A O 1
ATOM 810 N N . GLU A 1 104 ? -6.109 16.332 -35.915 1.00 43.59 104 GLU A N 1
ATOM 811 C CA . GLU A 1 104 ? -5.287 15.175 -35.497 1.00 43.59 104 GLU A CA 1
ATOM 812 C C . GLU A 1 104 ? -4.887 15.221 -34.006 1.00 43.59 104 GLU A C 1
ATOM 814 O O . GLU A 1 104 ? -4.669 14.173 -33.390 1.00 43.59 104 GLU A O 1
ATOM 819 N N . GLU A 1 105 ? -4.888 16.397 -33.371 1.00 43.28 105 GLU A N 1
ATOM 820 C CA . GLU A 1 105 ? -4.620 16.532 -31.930 1.00 43.28 105 GLU A CA 1
ATOM 821 C C . GLU A 1 105 ? -5.810 16.047 -31.077 1.00 43.28 105 GLU A C 1
ATOM 823 O O . GLU A 1 105 ? -5.642 15.479 -29.993 1.00 43.28 105 GLU A O 1
ATOM 828 N N . LYS A 1 106 ? -7.032 16.137 -31.623 1.00 39.69 106 LYS A N 1
ATOM 829 C CA . LYS A 1 106 ? -8.269 15.687 -30.965 1.00 39.69 106 LYS A CA 1
ATOM 830 C C . LYS A 1 106 ? -8.504 14.172 -31.054 1.00 39.69 106 LYS A C 1
ATOM 832 O O . LYS A 1 106 ? -9.330 13.635 -30.317 1.00 39.69 106 LYS A O 1
ATOM 837 N N . LYS A 1 107 ? -7.763 13.451 -31.907 1.00 38.66 107 LYS A N 1
ATOM 838 C CA . LYS A 1 107 ? -7.878 11.985 -32.061 1.00 38.66 107 LYS A CA 1
ATOM 839 C C . LYS A 1 107 ? -6.903 11.187 -31.182 1.00 38.66 107 LYS A C 1
ATOM 841 O O . LYS A 1 107 ? -7.119 9.995 -30.978 1.00 38.66 107 LYS A O 1
ATOM 846 N N . ARG A 1 108 ? -5.884 11.832 -30.591 1.00 45.28 108 ARG A N 1
ATOM 847 C CA . ARG A 1 108 ? -4.959 11.215 -29.610 1.00 45.28 108 ARG A CA 1
ATOM 848 C C . ARG A 1 108 ? -5.444 11.256 -28.159 1.00 45.28 108 ARG A C 1
ATOM 850 O O . ARG A 1 108 ? -4.854 10.617 -27.297 1.00 45.28 108 ARG A O 1
ATOM 857 N N . THR A 1 109 ? -6.543 11.953 -27.885 1.00 44.41 109 THR A N 1
ATOM 858 C CA . THR A 1 109 ? -7.176 12.050 -26.559 1.00 44.41 109 THR A CA 1
ATOM 859 C C . THR A 1 109 ? -8.504 11.296 -26.504 1.00 44.41 109 THR A C 1
ATOM 861 O O . THR A 1 109 ? -9.439 11.669 -25.795 1.00 44.41 109 THR A O 1
ATOM 864 N N . GLY A 1 110 ? -8.588 10.164 -27.209 1.00 43.34 110 GLY A N 1
ATOM 865 C CA . GLY A 1 110 ? -9.564 9.136 -26.875 1.00 43.34 110 GLY A CA 1
ATOM 866 C C . GLY A 1 110 ? -9.219 8.617 -25.488 1.00 43.34 110 GLY A C 1
ATOM 867 O O . GLY A 1 110 ? -8.325 7.787 -25.352 1.00 43.34 110 GLY A O 1
ATOM 868 N N . ARG A 1 111 ? -9.881 9.156 -24.461 1.00 43.88 111 ARG A N 1
ATOM 869 C CA . ARG A 1 111 ? -9.787 8.752 -23.055 1.00 43.88 111 ARG A CA 1
ATOM 870 C C . ARG A 1 111 ? -10.273 7.302 -22.951 1.00 43.88 111 ARG A C 1
ATOM 872 O O . ARG A 1 111 ? -11.382 7.040 -22.506 1.00 43.88 111 ARG A O 1
ATOM 879 N N . ARG A 1 112 ? -9.475 6.353 -23.441 1.00 50.03 112 ARG A N 1
ATOM 880 C CA . ARG A 1 112 ? -9.704 4.921 -23.298 1.00 50.03 112 ARG A CA 1
ATOM 881 C C . ARG A 1 112 ? -9.310 4.580 -21.880 1.00 50.03 112 ARG A C 1
ATOM 883 O O . ARG A 1 112 ? -8.239 4.047 -21.623 1.00 50.03 112 ARG A O 1
ATOM 890 N N . THR A 1 113 ? -10.169 4.984 -20.949 1.00 51.50 113 THR A N 1
ATOM 891 C CA . THR A 1 113 ? -10.198 4.409 -19.615 1.00 51.50 113 THR A CA 1
ATOM 892 C C . THR A 1 113 ? -10.212 2.899 -19.824 1.00 51.50 113 THR A C 1
ATOM 894 O O . THR A 1 113 ? -11.093 2.393 -20.526 1.00 51.50 113 THR A O 1
ATOM 897 N N . PRO A 1 114 ? -9.203 2.168 -19.332 1.00 62.66 114 PRO A N 1
ATOM 898 C CA . PRO A 1 114 ? -9.112 0.734 -19.540 1.00 62.66 114 PRO A CA 1
ATOM 899 C C . PRO A 1 114 ? -10.152 0.040 -18.648 1.00 62.66 114 PRO A C 1
ATOM 901 O O . PRO A 1 114 ? -9.816 -0.662 -17.702 1.00 62.66 114 PRO A O 1
ATOM 904 N N . HIS A 1 115 ? -11.441 0.241 -18.944 1.00 63.69 115 HIS A N 1
ATOM 905 C CA . HIS A 1 115 ? -12.564 -0.364 -18.230 1.00 63.69 115 HIS A CA 1
ATOM 906 C C . HIS A 1 115 ? -12.488 -1.889 -18.286 1.00 63.69 115 HIS A C 1
ATOM 908 O O . HIS A 1 115 ? -12.840 -2.550 -17.316 1.00 63.69 115 HIS A O 1
ATOM 914 N N . VAL A 1 116 ? -11.952 -2.445 -19.378 1.00 65.25 116 VAL A N 1
ATOM 915 C CA . VAL A 1 116 ? -11.704 -3.885 -19.511 1.00 65.25 116 VAL A CA 1
ATOM 916 C C . VAL A 1 116 ? -10.670 -4.366 -18.485 1.00 65.25 116 VAL A C 1
ATOM 918 O O . VAL A 1 116 ? -10.894 -5.388 -17.843 1.00 65.25 116 VAL A O 1
ATOM 921 N N . ALA A 1 117 ? -9.590 -3.607 -18.254 1.00 66.31 117 ALA A N 1
ATOM 922 C CA . ALA A 1 117 ? -8.590 -3.950 -17.239 1.00 66.31 117 ALA A CA 1
ATOM 923 C C . ALA A 1 117 ? -9.167 -3.835 -15.819 1.00 66.31 117 ALA A C 1
ATOM 925 O O . ALA A 1 117 ? -8.948 -4.711 -14.990 1.00 66.31 117 ALA A O 1
ATOM 926 N N . THR A 1 118 ? -9.971 -2.800 -15.553 1.00 72.75 118 THR A N 1
ATOM 927 C CA . THR A 1 118 ? -10.644 -2.623 -14.258 1.00 72.75 118 THR A CA 1
ATOM 928 C C . THR A 1 118 ? -11.632 -3.748 -13.951 1.00 72.75 118 THR A C 1
ATOM 930 O O . THR A 1 118 ? -11.651 -4.244 -12.828 1.00 72.75 118 THR A O 1
ATOM 933 N N . ILE A 1 119 ? -12.438 -4.170 -14.931 1.00 79.75 119 ILE A N 1
ATOM 934 C CA . ILE A 1 119 ? -13.396 -5.269 -14.753 1.00 79.75 119 ILE A CA 1
ATOM 935 C C . ILE A 1 119 ? -12.651 -6.582 -14.511 1.00 79.75 119 ILE A C 1
ATOM 937 O O . ILE A 1 119 ? -13.009 -7.316 -13.596 1.00 79.75 119 ILE A O 1
ATOM 941 N N . PHE A 1 120 ? -11.591 -6.859 -15.273 1.00 82.06 120 PHE A N 1
ATOM 942 C CA . PHE A 1 120 ? -10.810 -8.084 -15.110 1.00 82.06 120 PHE A CA 1
ATOM 943 C C . PHE A 1 120 ? -10.155 -8.170 -13.722 1.00 82.06 120 PHE A C 1
ATOM 945 O O . PHE A 1 120 ? -10.357 -9.153 -13.008 1.00 82.06 120 PHE A O 1
ATOM 952 N N . THR A 1 121 ? -9.462 -7.112 -13.288 1.00 77.56 121 THR A N 1
ATOM 953 C CA . THR A 1 121 ? -8.873 -7.040 -11.940 1.00 77.56 121 THR A CA 1
ATOM 954 C C . THR A 1 121 ? -9.946 -7.096 -10.851 1.00 77.56 121 THR A C 1
ATOM 956 O O . THR A 1 121 ? -9.754 -7.762 -9.837 1.00 77.56 121 THR A O 1
ATOM 959 N N . GLY A 1 122 ? -11.100 -6.454 -11.059 1.00 82.56 122 GLY A N 1
ATOM 960 C CA . GLY A 1 122 ? -12.223 -6.480 -10.121 1.00 82.56 122 GLY A CA 1
ATOM 961 C C . GLY A 1 122 ? -12.832 -7.873 -9.945 1.00 82.56 122 GLY A C 1
ATOM 962 O O . GLY A 1 122 ? -13.090 -8.279 -8.816 1.00 82.56 122 GLY A O 1
ATOM 963 N N . VAL A 1 123 ? -13.007 -8.631 -11.033 1.00 87.44 123 VAL A N 1
ATOM 964 C CA . VAL A 1 123 ? -13.505 -10.017 -10.988 1.00 87.44 123 VAL A CA 1
ATOM 965 C C . VAL A 1 123 ? -12.513 -10.924 -10.265 1.00 87.44 123 VAL A C 1
ATOM 967 O O . VAL A 1 123 ? -12.916 -11.682 -9.385 1.00 87.44 123 VAL A O 1
ATOM 970 N N . ILE A 1 124 ? -11.217 -10.810 -10.570 1.00 86.19 124 ILE A N 1
ATOM 971 C CA . ILE A 1 124 ? -10.173 -11.573 -9.871 1.00 86.19 124 ILE A CA 1
ATOM 972 C C . ILE A 1 124 ? -10.167 -11.232 -8.378 1.00 86.19 124 ILE A C 1
ATOM 974 O O . ILE A 1 124 ? -10.140 -12.135 -7.547 1.00 86.19 124 ILE A O 1
ATOM 978 N N . CYS A 1 125 ? -10.251 -9.945 -8.032 1.00 84.31 125 CYS A N 1
ATOM 979 C CA . CYS A 1 125 ? -10.282 -9.483 -6.648 1.00 84.31 125 CYS A CA 1
ATOM 980 C C . CYS A 1 125 ? -11.526 -9.989 -5.900 1.00 84.31 125 CYS A C 1
ATOM 982 O O . CYS A 1 125 ? -11.410 -10.453 -4.771 1.00 84.31 125 CYS A O 1
ATOM 984 N N . ALA A 1 126 ? -12.703 -9.982 -6.535 1.00 87.88 126 ALA A N 1
ATOM 985 C CA . ALA A 1 126 ? -13.936 -10.500 -5.943 1.00 87.88 126 ALA A CA 1
ATOM 986 C C . ALA A 1 126 ? -13.867 -12.014 -5.679 1.00 87.88 126 ALA A C 1
ATOM 988 O O . ALA A 1 126 ? -14.289 -12.476 -4.620 1.00 87.88 126 ALA A O 1
ATOM 989 N N . ILE A 1 127 ? -13.297 -12.781 -6.614 1.00 90.06 127 ILE A N 1
ATOM 990 C CA . ILE A 1 127 ? -13.078 -14.224 -6.443 1.00 90.06 127 ILE A CA 1
ATOM 991 C C . ILE A 1 127 ? -12.069 -14.476 -5.316 1.00 90.06 127 ILE A C 1
ATOM 993 O O . ILE A 1 127 ? -12.324 -15.297 -4.437 1.00 90.06 127 ILE A O 1
ATOM 997 N N . ALA A 1 128 ? -10.951 -13.746 -5.307 1.00 84.94 128 ALA A N 1
ATOM 998 C CA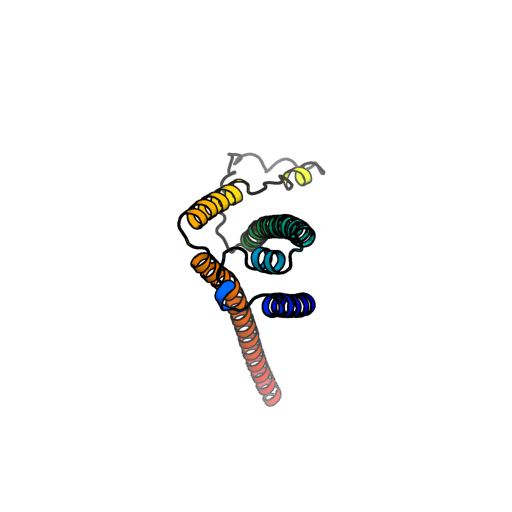 . ALA A 1 128 ? -9.925 -13.864 -4.277 1.00 84.94 128 ALA A CA 1
ATOM 999 C C . ALA A 1 128 ? -10.471 -13.514 -2.883 1.00 84.94 128 ALA A C 1
ATOM 1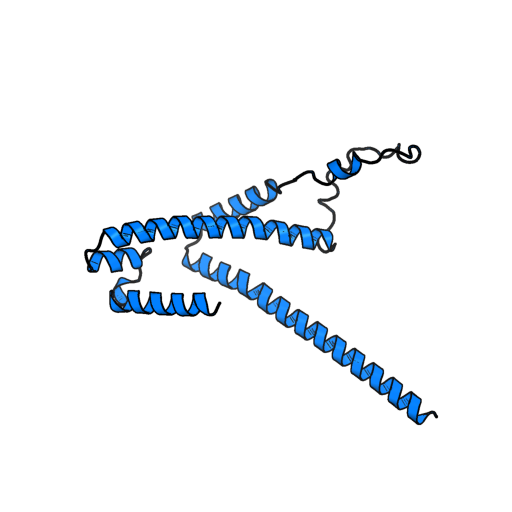001 O O . ALA A 1 128 ? -10.255 -14.273 -1.945 1.00 84.94 128 ALA A O 1
ATOM 1002 N N . ALA A 1 129 ? -11.239 -12.430 -2.751 1.00 85.44 129 ALA A N 1
ATOM 1003 C CA . ALA A 1 129 ? -11.852 -12.013 -1.490 1.00 85.44 129 ALA A CA 1
ATOM 1004 C C . ALA A 1 129 ? -12.929 -12.988 -0.984 1.00 85.44 129 ALA A C 1
ATOM 1006 O O . ALA A 1 129 ? -13.121 -13.112 0.221 1.00 85.44 129 ALA A O 1
ATOM 1007 N N . GLY A 1 130 ? -13.635 -13.677 -1.888 1.00 85.88 130 GLY A N 1
ATOM 1008 C CA . GLY A 1 130 ? -14.633 -14.684 -1.522 1.00 85.88 130 GLY A CA 1
ATOM 1009 C C . GLY A 1 130 ? -14.040 -16.035 -1.108 1.00 85.88 130 GLY A C 1
ATOM 1010 O O . GLY A 1 130 ? -14.676 -16.765 -0.352 1.00 85.88 130 GLY A O 1
ATOM 1011 N N . LEU A 1 131 ? -12.843 -16.377 -1.600 1.00 86.38 131 LEU A N 1
ATOM 1012 C CA . LEU A 1 131 ? -12.200 -17.678 -1.367 1.00 86.38 131 LEU A CA 1
ATOM 1013 C C . LEU A 1 131 ? -11.067 -17.642 -0.329 1.00 86.38 131 LEU A C 1
ATOM 1015 O O . LEU A 1 131 ? -10.728 -18.693 0.212 1.00 86.38 131 LEU A O 1
ATOM 1019 N N . LEU A 1 132 ? -10.465 -16.479 -0.057 1.00 86.75 132 LEU A N 1
ATOM 1020 C CA . LEU A 1 132 ? -9.289 -16.347 0.809 1.00 86.75 132 LEU A CA 1
ATOM 1021 C C . LEU A 1 132 ? -9.602 -15.563 2.085 1.00 86.75 132 LEU A C 1
ATOM 1023 O O . LEU A 1 132 ? -10.240 -14.512 2.054 1.00 86.75 132 LEU A O 1
ATOM 1027 N N . SER A 1 133 ? -9.084 -16.048 3.214 1.00 89.19 133 SER A N 1
ATOM 1028 C CA . SER A 1 133 ? -9.123 -15.330 4.492 1.00 89.19 133 SER A CA 1
ATOM 1029 C C . SER A 1 133 ? -8.298 -14.038 4.435 1.00 89.19 133 SER A C 1
ATOM 1031 O O . SER A 1 133 ? -7.248 -13.994 3.787 1.00 89.19 133 SER A O 1
ATOM 1033 N N . LEU A 1 134 ? -8.733 -13.006 5.172 1.00 86.19 134 LEU A N 1
ATOM 1034 C CA . LEU A 1 134 ? -8.035 -11.714 5.277 1.00 86.19 134 LEU A CA 1
ATOM 1035 C C . LEU A 1 134 ? -6.564 -11.860 5.692 1.00 86.19 134 LEU A C 1
ATOM 1037 O O . LEU A 1 134 ? -5.727 -11.102 5.208 1.00 86.19 134 LEU A O 1
ATOM 1041 N N . ASP A 1 135 ? -6.242 -12.851 6.525 1.00 88.19 135 ASP A N 1
ATOM 1042 C CA . ASP A 1 135 ? -4.869 -13.115 6.964 1.00 88.19 135 ASP A CA 1
ATOM 1043 C C . ASP A 1 135 ? -3.957 -13.446 5.776 1.00 88.19 135 ASP A C 1
ATOM 1045 O O . ASP A 1 135 ? -2.924 -12.804 5.583 1.00 88.19 135 ASP A O 1
ATOM 1049 N N . PHE A 1 136 ? -4.389 -14.359 4.902 1.00 90.31 136 PHE A N 1
ATOM 1050 C CA . PHE A 1 136 ? -3.635 -14.727 3.704 1.00 90.31 136 PHE A CA 1
ATOM 1051 C C . PHE A 1 136 ? -3.593 -13.591 2.674 1.00 90.31 136 PHE A C 1
ATOM 1053 O O . PHE A 1 136 ? -2.561 -13.351 2.049 1.00 90.31 136 PHE A O 1
ATOM 1060 N N . LEU A 1 137 ? -4.688 -12.838 2.521 1.00 90.06 137 LEU A N 1
ATOM 1061 C CA . LEU A 1 137 ? -4.717 -11.658 1.649 1.00 90.06 137 LEU A CA 1
ATOM 1062 C C . LEU A 1 137 ? -3.725 -10.582 2.109 1.00 90.06 137 LEU A C 1
ATOM 1064 O O . LEU A 1 137 ? -3.068 -9.960 1.277 1.00 90.06 137 LEU A O 1
ATOM 1068 N N . SER A 1 138 ? -3.587 -10.380 3.420 1.00 89.81 138 SER A N 1
ATOM 1069 C CA . SER A 1 138 ? -2.630 -9.427 3.986 1.00 89.81 138 SER A CA 1
ATOM 1070 C C . SER A 1 138 ? -1.175 -9.863 3.776 1.00 89.81 138 SER A C 1
ATOM 1072 O O . SER A 1 138 ? -0.303 -9.025 3.528 1.00 89.81 138 SER A O 1
ATOM 1074 N N . GLU A 1 139 ? -0.918 -11.173 3.802 1.00 92.56 139 GLU A N 1
ATOM 1075 C CA . GLU A 1 139 ? 0.395 -11.749 3.527 1.00 92.56 139 GLU A CA 1
ATOM 1076 C C . GLU A 1 139 ? 0.762 -11.584 2.045 1.00 92.56 139 GLU A C 1
ATOM 1078 O O . GLU A 1 139 ? 1.837 -11.073 1.726 1.00 92.56 139 GLU A O 1
ATOM 1083 N N . LEU A 1 140 ? -0.170 -11.881 1.131 1.00 91.88 140 LEU A N 1
ATOM 1084 C CA . LEU A 1 140 ? 0.009 -11.638 -0.305 1.00 91.88 140 LEU A CA 1
ATOM 1085 C C . LEU A 1 140 ? 0.221 -10.153 -0.632 1.00 91.88 140 LEU A C 1
ATOM 1087 O O . LEU A 1 140 ? 1.120 -9.826 -1.404 1.00 91.88 140 LEU A O 1
ATOM 1091 N N . ALA A 1 141 ? -0.555 -9.247 -0.032 1.00 88.50 141 ALA A N 1
ATOM 1092 C CA . ALA A 1 141 ? -0.410 -7.803 -0.246 1.00 88.50 141 ALA A CA 1
ATOM 1093 C C . ALA A 1 141 ? 0.947 -7.272 0.257 1.00 88.50 141 ALA A C 1
ATOM 1095 O O . ALA A 1 141 ? 1.566 -6.390 -0.349 1.00 88.50 141 ALA A O 1
ATOM 1096 N N . SER A 1 142 ? 1.443 -7.842 1.357 1.00 94.38 142 SER A N 1
ATOM 1097 C CA . SER A 1 142 ? 2.775 -7.528 1.877 1.00 94.38 142 SER A CA 1
ATOM 1098 C C . SER A 1 142 ? 3.868 -7.984 0.905 1.00 94.38 142 SER A C 1
ATOM 1100 O O . SER A 1 142 ? 4.802 -7.227 0.632 1.00 94.38 142 SER A O 1
ATOM 1102 N N . LEU A 1 143 ? 3.724 -9.180 0.323 1.00 93.00 143 LEU A N 1
ATOM 1103 C CA . LEU A 1 143 ? 4.631 -9.694 -0.708 1.00 93.00 143 LEU A CA 1
ATOM 1104 C C . LEU A 1 143 ? 4.582 -8.857 -2.000 1.00 93.00 143 LEU A C 1
ATOM 1106 O O . LEU A 1 143 ? 5.639 -8.570 -2.567 1.00 93.00 143 LEU A O 1
ATOM 1110 N N . GLU A 1 144 ? 3.393 -8.410 -2.424 1.00 90.81 144 GLU A N 1
ATOM 1111 C CA . GLU A 1 144 ? 3.203 -7.530 -3.590 1.00 90.81 144 GLU A CA 1
ATOM 1112 C C . GLU A 1 144 ? 4.000 -6.236 -3.444 1.00 90.81 144 GLU A C 1
ATOM 1114 O O . GLU A 1 144 ? 4.638 -5.787 -4.390 1.00 90.81 144 GLU A O 1
ATOM 1119 N N . THR A 1 145 ? 3.991 -5.644 -2.254 1.00 90.31 145 THR A N 1
ATOM 1120 C CA . THR A 1 145 ? 4.679 -4.375 -2.017 1.00 90.31 145 THR A CA 1
ATOM 1121 C C . THR A 1 145 ? 6.188 -4.582 -1.859 1.00 90.31 145 THR A C 1
ATOM 1123 O O . THR A 1 145 ? 6.981 -3.765 -2.324 1.00 90.31 145 THR A O 1
ATOM 1126 N N . LEU A 1 146 ? 6.610 -5.689 -1.242 1.00 94.19 146 LEU A N 1
ATOM 1127 C CA . LEU A 1 146 ? 8.019 -5.992 -0.988 1.00 94.19 146 LEU A CA 1
ATOM 1128 C C . LEU A 1 146 ? 8.818 -6.241 -2.278 1.00 94.19 146 LEU A C 1
ATOM 1130 O O . LEU A 1 146 ? 9.953 -5.770 -2.401 1.00 94.19 146 LEU A O 1
ATOM 1134 N N . PHE A 1 147 ? 8.243 -6.967 -3.240 1.00 93.12 147 PHE A N 1
ATOM 1135 C CA . PHE A 1 147 ? 8.956 -7.392 -4.448 1.00 93.12 147 PHE A CA 1
ATOM 1136 C C . PHE A 1 147 ? 9.448 -6.215 -5.323 1.00 93.12 147 PHE A C 1
ATOM 1138 O O . PHE A 1 147 ? 10.637 -6.189 -5.656 1.00 93.12 147 PHE A O 1
ATOM 1145 N N . PRO A 1 148 ? 8.629 -5.187 -5.630 1.00 90.62 148 PRO A N 1
ATOM 1146 C CA . PRO A 1 148 ? 9.079 -3.981 -6.322 1.00 90.62 148 PRO A CA 1
ATOM 1147 C C . PRO A 1 148 ? 10.183 -3.226 -5.581 1.00 90.62 148 PRO A C 1
ATOM 1149 O O . PRO A 1 148 ? 11.129 -2.769 -6.220 1.00 90.62 148 PRO A O 1
ATOM 1152 N N . TYR A 1 149 ? 10.112 -3.105 -4.250 1.00 94.06 149 TYR A N 1
ATOM 1153 C CA . TYR A 1 149 ? 11.165 -2.429 -3.483 1.00 94.06 149 TYR A CA 1
ATOM 1154 C C . TYR A 1 149 ? 12.504 -3.153 -3.607 1.00 94.06 149 TYR A C 1
ATOM 1156 O O . TYR A 1 149 ? 13.526 -2.511 -3.864 1.00 94.06 149 TYR A O 1
ATOM 1164 N N . LEU A 1 150 ? 12.500 -4.482 -3.476 1.00 95.25 150 LEU A N 1
ATOM 1165 C CA . LEU A 1 150 ? 13.705 -5.288 -3.647 1.00 95.25 150 LEU A CA 1
ATOM 1166 C C . LEU A 1 150 ? 14.260 -5.158 -5.069 1.00 95.25 150 LEU A C 1
ATOM 1168 O O . LEU A 1 150 ? 15.459 -4.938 -5.244 1.00 95.25 150 LEU A O 1
ATOM 1172 N N . PHE A 1 151 ? 13.386 -5.237 -6.073 1.00 93.94 151 PHE A N 1
ATOM 1173 C CA . PHE A 1 151 ? 13.764 -5.100 -7.474 1.00 93.94 151 PHE A CA 1
ATOM 1174 C C . PHE A 1 151 ? 14.395 -3.734 -7.770 1.00 93.94 151 PHE A C 1
ATOM 1176 O O . PHE A 1 151 ? 15.468 -3.672 -8.365 1.00 93.94 151 PHE A O 1
ATOM 1183 N N . VAL A 1 152 ? 13.790 -2.637 -7.301 1.00 94.06 152 VAL A N 1
ATOM 1184 C CA . VAL A 1 152 ? 14.324 -1.274 -7.474 1.00 94.06 152 VAL A CA 1
ATOM 1185 C C . VAL A 1 152 ? 15.675 -1.113 -6.778 1.00 94.06 152 VAL A C 1
ATOM 1187 O O . VAL A 1 152 ? 16.590 -0.509 -7.342 1.00 94.06 152 VAL A O 1
ATOM 1190 N N . HIS A 1 153 ? 15.838 -1.670 -5.576 1.00 95.31 153 HIS A N 1
ATOM 1191 C CA . HIS A 1 153 ? 17.120 -1.640 -4.875 1.00 95.31 153 HIS A CA 1
ATOM 1192 C C . HIS A 1 153 ? 18.203 -2.422 -5.619 1.00 95.31 153 HIS A C 1
ATOM 1194 O O . HIS A 1 153 ? 19.303 -1.901 -5.808 1.00 95.31 153 HIS A O 1
ATOM 1200 N N . PHE A 1 154 ? 17.890 -3.629 -6.089 1.00 96.00 154 PHE A N 1
ATOM 1201 C CA . PHE A 1 154 ? 18.816 -4.434 -6.878 1.00 96.00 154 PHE A CA 1
ATOM 1202 C C . PHE A 1 154 ? 19.181 -3.745 -8.198 1.00 96.00 154 PHE A C 1
ATOM 1204 O O . PHE A 1 154 ? 20.359 -3.639 -8.525 1.00 96.00 154 PHE A O 1
ATOM 1211 N N . ALA A 1 155 ? 18.198 -3.201 -8.919 1.00 93.94 155 ALA A N 1
ATOM 1212 C CA . ALA A 1 155 ? 18.419 -2.470 -10.164 1.00 93.94 155 ALA A CA 1
ATOM 1213 C C . ALA A 1 155 ? 19.314 -1.240 -9.955 1.00 93.94 155 ALA A C 1
ATOM 1215 O O . ALA A 1 155 ? 20.238 -1.001 -10.734 1.00 93.94 155 ALA A O 1
ATOM 1216 N N . ARG A 1 156 ? 19.099 -0.482 -8.870 1.00 95.44 156 ARG A N 1
ATOM 1217 C CA . ARG A 1 156 ? 19.955 0.658 -8.520 1.00 95.44 156 ARG A CA 1
ATOM 1218 C C . ARG A 1 156 ? 21.381 0.215 -8.198 1.00 95.44 156 ARG A C 1
ATOM 1220 O O . ARG A 1 156 ? 22.321 0.857 -8.657 1.00 95.44 156 ARG A O 1
ATOM 1227 N N . LEU A 1 157 ? 21.552 -0.876 -7.453 1.00 94.88 157 LEU A N 1
ATOM 1228 C CA . LEU A 1 157 ? 22.873 -1.436 -7.158 1.00 94.88 157 LEU A CA 1
ATOM 1229 C C . LEU A 1 157 ? 23.575 -1.936 -8.423 1.00 94.88 157 LEU A C 1
ATOM 1231 O O . LEU A 1 157 ? 24.744 -1.627 -8.615 1.00 94.88 157 LEU A O 1
ATOM 1235 N N . ALA A 1 158 ? 22.869 -2.636 -9.310 1.00 94.88 158 ALA A N 1
ATOM 1236 C CA . ALA A 1 158 ? 23.409 -3.098 -10.585 1.00 94.88 158 ALA A CA 1
ATOM 1237 C C . ALA A 1 158 ? 23.829 -1.924 -11.484 1.00 94.88 158 ALA A C 1
ATOM 1239 O O . ALA A 1 158 ? 24.921 -1.941 -12.048 1.00 94.88 158 ALA A O 1
ATOM 1240 N N . SER A 1 159 ? 23.008 -0.872 -11.568 1.00 92.69 159 SER A N 1
ATOM 1241 C CA . SER A 1 159 ? 23.330 0.350 -12.315 1.00 92.69 159 SER A CA 1
ATOM 1242 C C . SER A 1 159 ? 24.581 1.043 -11.765 1.00 92.69 159 SER A C 1
ATOM 1244 O O . SER A 1 159 ? 25.483 1.388 -12.530 1.00 92.69 159 SER A O 1
ATOM 1246 N N . VAL A 1 160 ? 24.684 1.180 -10.439 1.00 94.06 160 VAL A N 1
ATOM 1247 C CA . VAL A 1 160 ? 25.875 1.743 -9.786 1.00 94.06 160 VAL A CA 1
ATOM 1248 C C . VAL A 1 160 ? 27.095 0.844 -9.999 1.00 94.06 160 VAL A C 1
ATOM 1250 O O . VAL A 1 160 ? 28.170 1.353 -10.300 1.00 94.06 160 VAL A O 1
ATOM 1253 N N . TYR A 1 161 ? 26.938 -0.477 -9.915 1.00 92.81 161 TYR A N 1
ATOM 1254 C CA . TYR A 1 161 ? 28.016 -1.443 -10.125 1.00 92.81 161 TYR A CA 1
ATOM 1255 C C . TYR A 1 161 ? 28.581 -1.388 -11.552 1.00 92.81 161 TYR A C 1
ATOM 1257 O O . TYR A 1 161 ? 29.796 -1.339 -11.733 1.00 92.81 161 TYR A O 1
ATOM 1265 N N . ILE A 1 162 ? 27.716 -1.326 -12.572 1.00 91.44 162 ILE A N 1
ATOM 1266 C CA . ILE A 1 162 ? 28.137 -1.174 -13.975 1.00 91.44 162 ILE A CA 1
ATOM 1267 C C . ILE A 1 162 ? 28.847 0.167 -14.177 1.00 91.44 162 ILE A C 1
ATOM 1269 O O . ILE A 1 162 ? 29.897 0.208 -14.811 1.00 91.44 162 ILE A O 1
ATOM 1273 N N . CYS A 1 163 ? 28.315 1.252 -13.606 1.00 85.56 163 CYS A N 1
ATOM 1274 C CA . CYS A 1 163 ? 28.923 2.578 -13.704 1.00 85.56 163 CYS A CA 1
ATOM 1275 C C . CYS A 1 163 ? 30.328 2.613 -13.078 1.00 85.56 163 CYS A C 1
ATOM 1277 O O . CYS A 1 163 ? 31.258 3.139 -13.683 1.00 85.56 163 CYS A O 1
ATOM 1279 N N . GLN A 1 164 ? 30.507 1.978 -11.916 1.00 90.50 164 GLN A N 1
ATOM 1280 C CA . GLN A 1 164 ? 31.815 1.839 -11.266 1.00 90.50 164 GLN A CA 1
ATOM 1281 C C . GLN A 1 164 ? 32.797 1.047 -12.133 1.00 90.50 164 GLN A C 1
ATOM 1283 O O . GLN A 1 164 ? 33.922 1.487 -12.342 1.00 90.50 164 GLN A O 1
ATOM 1288 N N . LYS A 1 165 ? 32.355 -0.073 -12.713 1.00 88.94 165 LYS A N 1
ATOM 1289 C CA . LYS A 1 165 ? 33.190 -0.877 -13.614 1.00 88.94 165 LYS A CA 1
ATOM 1290 C C . LYS A 1 165 ? 33.600 -0.108 -14.877 1.00 88.94 165 LYS A C 1
ATOM 1292 O O . LYS A 1 165 ? 34.736 -0.225 -15.327 1.00 88.94 165 LYS A O 1
ATOM 1297 N N . GLN A 1 166 ? 32.687 0.682 -15.442 1.00 87.75 166 GLN A N 1
ATOM 1298 C CA . GLN A 1 166 ? 32.957 1.523 -16.611 1.00 87.75 166 GLN A CA 1
ATOM 1299 C C . GLN A 1 166 ? 33.950 2.648 -16.278 1.00 87.75 166 GLN A C 1
ATOM 1301 O O . GLN A 1 166 ? 34.820 2.960 -17.087 1.00 87.75 166 GLN A O 1
ATOM 1306 N N . TYR A 1 167 ? 33.828 3.240 -15.088 1.00 84.88 167 TYR A N 1
ATOM 1307 C CA . TYR A 1 167 ? 34.710 4.301 -14.609 1.00 84.88 167 TYR A CA 1
ATOM 1308 C C . TYR A 1 167 ? 36.138 3.797 -14.367 1.00 84.88 167 TYR A C 1
ATOM 1310 O O . TYR A 1 167 ? 37.089 4.411 -14.841 1.00 84.88 167 TYR A O 1
ATOM 1318 N N . ASP A 1 168 ? 36.285 2.648 -13.706 1.00 87.00 168 ASP A N 1
ATOM 1319 C CA . ASP A 1 168 ? 37.585 2.018 -13.445 1.00 87.00 168 ASP A CA 1
ATOM 1320 C C . ASP A 1 168 ? 38.300 1.628 -14.753 1.00 87.00 168 ASP A C 1
ATOM 1322 O O . ASP A 1 168 ? 39.476 1.927 -14.957 1.00 87.00 168 ASP A O 1
ATOM 1326 N N . SER A 1 169 ? 37.551 1.079 -15.717 1.00 85.31 169 SER A N 1
ATOM 1327 C CA . SER A 1 169 ? 38.083 0.770 -17.050 1.00 85.31 169 SER A CA 1
ATOM 1328 C C . SER A 1 169 ? 38.494 2.017 -17.842 1.00 85.31 169 SER A C 1
ATOM 1330 O O . SER A 1 169 ? 39.412 1.938 -18.657 1.00 85.31 169 SER A O 1
ATOM 1332 N N . ALA A 1 170 ? 37.825 3.157 -17.641 1.00 82.56 170 ALA A N 1
ATOM 1333 C CA . ALA A 1 170 ? 38.218 4.415 -18.267 1.00 82.56 170 ALA A CA 1
ATOM 1334 C C . ALA A 1 170 ? 39.499 4.973 -17.627 1.00 82.56 170 ALA A C 1
ATOM 1336 O O . ALA A 1 170 ? 40.384 5.425 -18.348 1.00 82.56 170 ALA A O 1
ATOM 1337 N N . LEU A 1 171 ? 39.633 4.883 -16.299 1.00 83.44 171 LEU A N 1
ATOM 1338 C CA . LEU A 1 171 ? 40.807 5.353 -15.561 1.00 83.44 171 LEU A CA 1
ATOM 1339 C C . LEU A 1 171 ? 42.086 4.600 -15.957 1.00 83.44 171 LEU A C 1
ATOM 1341 O O . LEU A 1 171 ? 43.101 5.239 -16.224 1.00 83.44 171 LEU A O 1
ATOM 1345 N N . GLY A 1 172 ? 42.014 3.273 -16.106 1.00 84.75 172 GLY A N 1
ATOM 1346 C CA . GLY A 1 172 ? 43.149 2.469 -16.578 1.00 84.75 172 GLY A CA 1
ATOM 1347 C C . GLY A 1 172 ? 43.621 2.836 -17.993 1.00 84.75 172 GLY A C 1
ATOM 1348 O O . GLY A 1 172 ? 44.823 2.848 -18.260 1.00 84.75 172 GLY A O 1
ATOM 1349 N N . ASN A 1 173 ? 42.701 3.214 -18.889 1.00 82.69 173 ASN A N 1
ATOM 1350 C CA . ASN A 1 173 ? 43.061 3.714 -20.221 1.00 82.69 173 ASN A CA 1
ATOM 1351 C C . ASN A 1 173 ? 43.747 5.091 -20.167 1.00 82.69 173 ASN A C 1
ATOM 1353 O O . ASN A 1 173 ? 44.595 5.375 -21.011 1.00 82.69 173 ASN A O 1
ATOM 1357 N N . TYR A 1 174 ? 43.392 5.948 -19.203 1.00 79.25 174 TYR A N 1
ATOM 1358 C CA . TYR A 1 174 ? 44.051 7.245 -19.026 1.00 79.25 174 TYR A CA 1
ATOM 1359 C C . TYR A 1 174 ? 45.455 7.101 -18.428 1.00 79.25 174 TYR A C 1
ATOM 1361 O O . TYR A 1 174 ? 46.360 7.788 -18.893 1.00 79.25 174 TYR A O 1
ATOM 1369 N N . GLU A 1 175 ? 45.670 6.192 -17.470 1.00 79.69 175 GLU A N 1
ATOM 1370 C CA . GLU A 1 175 ? 47.020 5.922 -16.948 1.00 79.69 175 GLU A CA 1
ATOM 1371 C C . GLU A 1 175 ? 47.952 5.364 -18.032 1.00 79.69 175 GLU A C 1
ATOM 1373 O O . GLU A 1 175 ? 49.057 5.874 -18.201 1.00 79.69 175 GLU A O 1
ATOM 1378 N N . GLN A 1 176 ? 47.487 4.416 -18.857 1.00 80.38 176 GLN A N 1
ATOM 1379 C CA . GLN A 1 176 ? 48.277 3.931 -19.999 1.00 80.38 176 GLN A CA 1
ATOM 1380 C C . GLN A 1 176 ? 48.601 5.026 -21.023 1.00 80.38 176 GLN A C 1
ATOM 1382 O O . GLN A 1 176 ? 49.652 4.974 -21.655 1.00 80.38 176 GLN A O 1
ATOM 1387 N N . ALA A 1 177 ? 47.710 6.003 -21.216 1.00 76.94 177 ALA A N 1
ATOM 1388 C CA . ALA A 1 177 ? 47.952 7.116 -22.130 1.00 76.94 177 ALA A CA 1
ATOM 1389 C C . ALA A 1 177 ? 48.982 8.124 -21.587 1.00 76.94 177 ALA A C 1
ATOM 1391 O O . ALA A 1 177 ? 49.672 8.754 -22.384 1.00 76.94 177 ALA A O 1
ATOM 1392 N N . ILE A 1 178 ? 49.091 8.272 -20.261 1.00 78.12 178 ILE A N 1
ATOM 1393 C CA . ILE A 1 178 ? 50.077 9.147 -19.607 1.00 78.12 178 ILE A CA 1
ATOM 1394 C C . ILE A 1 178 ? 51.471 8.509 -19.623 1.00 78.12 178 ILE A C 1
ATOM 1396 O O . ILE A 1 178 ? 52.432 9.203 -19.924 1.00 78.12 178 ILE A O 1
ATOM 1400 N N . ASP A 1 179 ? 51.587 7.199 -19.388 1.00 79.69 179 ASP A N 1
ATOM 1401 C CA . ASP A 1 179 ? 52.877 6.486 -19.451 1.00 79.69 179 ASP A CA 1
ATOM 1402 C C . ASP A 1 179 ? 53.468 6.402 -20.876 1.00 79.69 179 ASP A C 1
ATOM 1404 O O . ASP A 1 179 ? 54.636 6.050 -21.054 1.00 79.69 179 ASP A O 1
ATOM 14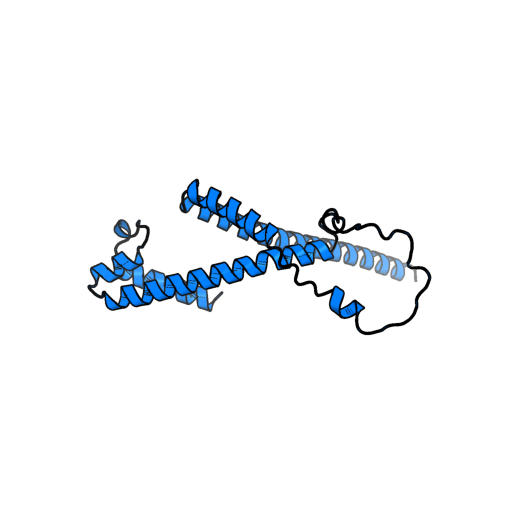08 N N . LEU A 1 180 ? 52.668 6.709 -21.904 1.00 77.94 180 LEU A N 1
ATOM 1409 C CA . LEU A 1 180 ? 53.071 6.674 -23.312 1.00 77.94 180 LEU A CA 1
ATOM 1410 C C . LEU A 1 180 ? 53.607 8.022 -23.846 1.00 77.94 180 LEU A C 1
ATOM 1412 O O . LEU A 1 180 ? 53.962 8.088 -25.026 1.00 77.94 180 LEU A O 1
ATOM 1416 N N . TYR A 1 181 ? 53.636 9.078 -23.023 1.00 65.69 181 TYR A N 1
ATOM 1417 C CA . TYR A 1 181 ? 53.997 10.457 -23.394 1.00 65.69 181 TYR A CA 1
ATOM 1418 C C . TYR A 1 181 ? 55.173 10.986 -22.564 1.00 65.69 181 TYR A C 1
ATOM 1420 O O . TYR A 1 181 ? 56.034 11.677 -23.157 1.00 65.69 181 TYR A O 1
#

=== Feature glossary ===
Annotated list of the representations used here:

Nearest PDB structures. The Foldseek neighbor list gives the closest experimentally determined structures in the PDB, ranked by structural alignment. TM-score near 1 means near-identical fold; near 0.3 means only rough topology match. This is how one finds what a novel AlphaFold prediction most resembles in the solved-structure universe.

Foldseek 3Di. Foldseek's 3Di representation compresses backbone geometry into a per-residue letter drawn from a learned twenty-state alphabet. It captures the tertiary interaction pattern around each residue — which residues are packed against it in space, regardless of where they are in sequence.

Radius of gyration, Cα contacts, bounding box. Radius of gyration (Rg) is the root-mean-square distance of Cα atoms from their centroid — a single number for overall size and compactness. A globular domain of N residues has Rg ≈ 2.2·N^0.38 Å; an extended or disordered chain has a much larger Rg. The Cα contact count is the number of residue pairs whose Cα atoms are within 8 Å and are more than four positions apart in sequence — a standard proxy for tertiary packing density. The bounding box is the smallest axis-aligned box enclosing all Cα atoms.

InterPro / GO / CATH / organism. The annotation block draws on four external resources. InterPro: which protein families and domains the sequence belongs to. GO: standardized terms for what the protein does, what process it participates in, and where in the cell it acts. CATH: which structural fold it has in the CATH hierarchy. Organism: the species of origin.

mmCIF coordinates. The mmCIF block holds the 3D Cartesian coordinates of each backbone atom (N, Cα, C, O) in ångströms. mmCIF is the PDB's canonical archive format — a tagged-loop text representation of the atomic model.

pLDDT. pLDDT is the predicted lDDT-Cα score: AlphaFold's confidence that the local environment of each residue (all inter-atomic distances within 15 Å) is correctly placed. It is a per-residue number between 0 and 100, with higher meaning more reliable.

Backbone torsions (φ/ψ). φ (phi) and ψ (psi) are the two rotatable backbone dihedrals per residue: φ is the C(i-1)–N–Cα–C torsion, ψ is the N–Cα–C–N(i+1) torsion, both in degrees on (−180°, 180°]. α-helical residues cluster near (−60°, −45°); β-strand residues near (−120°, +130°). A Ramachandran plot is simply a scatter of (φ, ψ) for every residue.

B-factor. For experimental (PDB) structures, the B-factor (temperature factor) quantifies the positional spread of each atom in the crystal — a combination of thermal vibration and static disorder — in units of Å². High B-factors mark flexible loops or poorly resolved regions; low B-factors mark the rigid, well-ordered core.

Secondary structure (3-state, P-SEA). SS3 is a coarse helix/strand/coil call (letters a/b/c) made by the P-SEA algorithm from inter-Cα distances and dihedrals. It is less detailed than DSSP but needs only Cα positions.

Predicted aligned error. Predicted aligned error is AlphaFold's pairwise confidence. Unlike pLDDT (per-residue), PAE is per-residue-pair and captures whether two parts of the structure are correctly placed relative to each other. Units are ångströms of expected positional error.

Solvent-accessible surface area. Solvent-accessible surface area (SASA) is the area in Å² traced out by the centre of a 1.4 Å probe sphere (a water molecule) rolled over the protein's van der Waals surface (Shrake–Rupley / Lee–Richards construction). Buried residues have near-zero SASA; fully exposed residues can exceed 200 Å². The total SASA scales roughly with the number of surface residues.

Secondary structure (8-state, DSSP). The SS8 string is DSSP's per-residue secondary-structure call. α-helix (H) means an i→i+4 H-bond ladder; β-strand (E) means the residue participates in a β-sheet; 3₁₀ (G) and π (I) are tighter and wider helices; T/S are turns/bends; '-' is loop.

Rendered structure images. Structure images are PyMOL renders from six orthogonal camera directions. Cartoon representation draws helices as coils and strands as arrows; sticks shows the backbone as bonds; surface shows the solvent-excluded envelope. Rainbow coloring maps sequence position to hue (blue→red, N→C); chain coloring assigns a distinct color per polypeptide.

Sequence. The amino-acid sequence is the protein's primary structure: the linear order of residues from the N-terminus to the C-terminus, written in one-letter code. Everything else here — the 3D coordinates, the secondary structure, the domain annotations — is ultimately a consequence of this string.

Contact-map, Ramachandran, and PAE plots. Three diagnostic plots accompany the record. The Cα contact map visualizes the tertiary structure as a 2D adjacency matrix (8 Å cutoff, sequence-local contacts suppressed). The Ramachandran plot shows the distribution of backbone (φ, ψ) torsions, with points in the α and β basins reflecting secondary structure content. The PAE plot shows AlphaFold's inter-residue confidence as a color matrix.